Protein AF-A0A7H1N0Y0-F1 (afdb_monomer)

Radius of gyration: 27.7 Å; Cα contacts (8 Å, |Δi|>4): 112; chains: 1; bounding box: 63×70×101 Å

Nearest PDB structures (foldseek):
  3zjc-assembly1_A  TM=3.363E-01  e=8.573E-01  Homo sapiens
  4ih8-assembly1_A  TM=3.208E-01  e=8.762E+00  Toxoplasma gondii

Secondary structure (DSSP, 8-state):
---------------------------TTSPP-HHHHHHHHHHHHHHHHHHHHHHHHHHHHHTTSPPPPTT----TT---HHHHTSTTHHHHHHHHHHTT-SSHHHHHHHHHHHHHHHHHHHHHHHHHHHHHHHHHHHHHHHH-SSS-HHHHHHHHHHHH--HHHHHHTTS-HHHHHHHHTTHHHHHHHHSPPTTPPPPPPPP--

Solvent-accessible surface area (backbone atoms only — not comparable to full-atom values): 12830 Å² total; per-residue (Å²): 134,84,90,86,91,85,83,91,84,81,89,82,80,88,81,77,82,74,84,70,79,78,81,69,81,82,64,100,76,70,78,80,46,74,65,57,52,52,33,49,56,49,33,57,60,69,44,46,66,52,48,70,73,28,43,70,58,37,58,59,50,54,75,73,52,78,76,75,60,91,91,58,85,71,67,88,45,63,81,43,75,70,56,64,69,37,66,59,36,70,59,51,38,50,49,33,38,75,49,71,34,93,35,55,44,59,46,40,53,54,48,52,54,49,52,52,20,48,49,24,48,54,51,60,71,47,40,68,64,49,51,51,53,50,51,54,52,49,52,52,58,70,68,45,85,83,61,54,69,71,60,48,52,55,52,57,56,56,72,72,66,51,68,69,60,61,52,30,72,72,48,58,67,68,41,30,61,54,44,60,78,45,41,73,66,47,46,72,72,74,46,71,61,94,93,53,76,77,77,75,76,77,82,87,127

Organism: NCBI:txid111831

pLDDT: mean 81.48, std 20.32, range [28.39, 98.25]

Mean predicted aligned error: 11.98 Å

Foldseek 3Di:
DDDDDDDDDDDDDDPPPPPDPPPPPDDPPDFQDLLLVVLLLQLLVVCVVVCVVQVVVQVVLVVVDDDDDPPDDDDPLDCDPSNCPGPCLVVSQVSSVVSPHPGSSRSVVSVVLLVLLLLLLVCVVCVVVLVVVLVVVLVVLVPDPPDDPVRSVVVNVVSPDDVSNVSSVPRDPSSNVSSVVCNVSVCVSPPDPPPDDPDDPDPDD

Sequence (205 aa):
MRLKSIGLGLLLMVLVVLAVPALAASSSTDALTAKEVSAALATTKDLRPLHEKFGPQLAEYAKTVKPPEPGVQRDPCEITPEVQNAPGFNEMEQVVKKNGFKNGEVYCRVMERIIRAYTAVQVEEHMPELQQKLQEARAQIEADTTMPADQKEQLLARLTEHPAIAAARKVPDSDKKLVAQFRTEMDQLFLPPPGQAPAAPPPQQ

Structure (mmCIF, N/CA/C/O backbone):
data_AF-A0A7H1N0Y0-F1
#
_entry.id   AF-A0A7H1N0Y0-F1
#
loop_
_atom_site.group_PDB
_atom_site.id
_atom_site.type_symbol
_atom_site.label_atom_id
_atom_site.label_alt_id
_atom_site.label_comp_id
_atom_site.label_asym_id
_atom_site.label_entity_id
_atom_site.label_seq_id
_atom_site.pdbx_PDB_ins_code
_atom_site.Cartn_x
_atom_site.Cartn_y
_atom_site.Cartn_z
_atom_site.occupancy
_atom_site.B_iso_or_equiv
_atom_site.auth_seq_id
_atom_site.auth_comp_id
_atom_site.auth_asym_id
_atom_site.auth_atom_id
_atom_site.pdbx_PDB_model_num
ATOM 1 N N . MET A 1 1 ? -36.116 -47.194 63.171 1.00 37.72 1 MET A N 1
ATOM 2 C CA . MET A 1 1 ? -35.044 -48.190 63.385 1.00 37.72 1 MET A CA 1
ATOM 3 C C . MET A 1 1 ? -34.356 -48.438 62.042 1.00 37.72 1 MET A C 1
ATOM 5 O O . MET A 1 1 ? -35.034 -48.874 61.130 1.00 37.72 1 MET A O 1
ATOM 9 N N . ARG A 1 2 ? -33.074 -48.039 61.946 1.00 39.31 2 ARG A N 1
ATOM 10 C CA . ARG A 1 2 ? -31.945 -48.499 61.089 1.00 39.31 2 ARG A CA 1
ATOM 11 C C . ARG A 1 2 ? -32.216 -48.899 59.619 1.00 39.31 2 ARG A C 1
ATOM 13 O O . ARG A 1 2 ? -32.909 -49.867 59.365 1.00 39.31 2 ARG A O 1
ATOM 20 N N . LEU A 1 3 ? -31.725 -48.128 58.639 1.00 44.53 3 LEU A N 1
ATOM 21 C CA . LEU A 1 3 ? -30.372 -48.140 58.016 1.00 44.53 3 LEU A CA 1
ATOM 22 C C . LEU A 1 3 ? -30.037 -49.398 57.190 1.00 44.53 3 LEU A C 1
ATOM 24 O O . LEU A 1 3 ? -29.845 -50.464 57.772 1.00 44.53 3 LEU A O 1
ATOM 28 N N . LYS A 1 4 ? -29.733 -49.201 55.894 1.00 44.78 4 LYS A N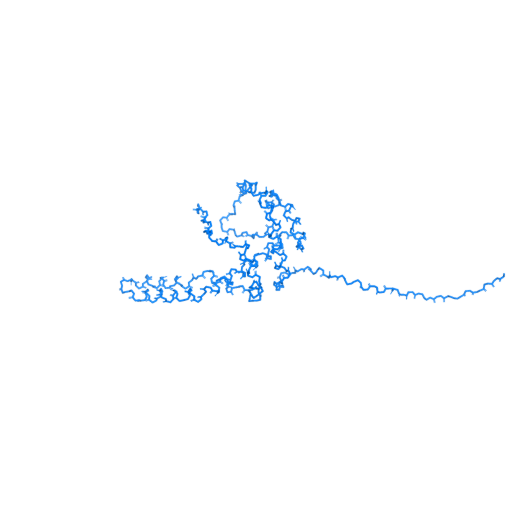 1
ATOM 29 C CA . LYS A 1 4 ? -28.386 -49.460 55.341 1.00 44.78 4 LYS A CA 1
ATOM 30 C C . LYS A 1 4 ? -28.178 -48.859 53.942 1.00 44.78 4 LYS A C 1
ATOM 32 O O . LYS A 1 4 ? -28.939 -49.111 53.017 1.00 44.78 4 LYS A O 1
ATOM 37 N N . SER A 1 5 ? -27.101 -48.087 53.850 1.00 47.84 5 SER A N 1
ATOM 38 C CA . SER A 1 5 ? -26.475 -47.506 52.665 1.00 47.84 5 SER A CA 1
ATOM 39 C C . SER A 1 5 ? -25.576 -48.512 51.942 1.00 47.84 5 SER A C 1
ATOM 41 O O . SER A 1 5 ? -24.887 -49.272 52.618 1.00 47.84 5 SER A O 1
ATOM 43 N N . ILE A 1 6 ? -25.495 -48.412 50.611 1.00 52.34 6 ILE A N 1
ATOM 44 C CA . ILE A 1 6 ? -24.338 -48.696 49.731 1.00 52.34 6 ILE A CA 1
ATOM 45 C C . ILE A 1 6 ? -24.586 -47.782 48.506 1.00 52.34 6 ILE A C 1
ATOM 47 O O . ILE A 1 6 ? -25.698 -47.783 48.001 1.00 52.34 6 ILE A O 1
ATOM 51 N N . GLY A 1 7 ? -23.727 -46.903 47.993 1.00 38.09 7 GLY A N 1
ATOM 52 C CA . GLY A 1 7 ? -22.289 -46.734 48.120 1.00 38.09 7 GLY A CA 1
ATOM 53 C C . GLY A 1 7 ? -21.662 -46.724 46.717 1.00 38.09 7 GLY A C 1
ATOM 54 O O . GLY A 1 7 ? -21.594 -47.776 46.100 1.00 38.09 7 GLY A O 1
ATOM 55 N N . LEU A 1 8 ? -21.135 -45.558 46.309 1.00 40.94 8 LEU A N 1
ATOM 56 C CA . LEU A 1 8 ? -19.971 -45.370 45.416 1.00 40.94 8 LEU A CA 1
ATOM 57 C C . LEU A 1 8 ? -20.141 -45.403 43.872 1.00 40.94 8 LEU A C 1
ATOM 59 O O . LEU A 1 8 ? -20.641 -46.365 43.306 1.00 40.94 8 LEU A O 1
ATOM 63 N N . GLY A 1 9 ? -19.581 -44.377 43.205 1.00 38.28 9 GLY A N 1
ATOM 64 C CA . GLY A 1 9 ? -19.238 -44.359 41.767 1.00 38.28 9 GLY A CA 1
ATOM 65 C C . GLY A 1 9 ? -19.775 -43.131 41.013 1.00 38.28 9 GLY A C 1
ATOM 66 O O . GLY A 1 9 ? -20.791 -43.228 40.345 1.00 38.28 9 GLY A O 1
ATOM 67 N N . LEU A 1 10 ? -19.315 -41.907 41.289 1.00 41.97 10 LEU A N 1
ATOM 68 C CA . LEU A 1 10 ? -18.158 -41.247 40.656 1.00 41.97 10 LEU A CA 1
ATOM 69 C C . LEU A 1 10 ? -18.344 -40.918 39.150 1.00 41.97 10 LEU A C 1
ATOM 71 O O . LEU A 1 10 ? -18.386 -41.821 38.330 1.00 41.97 10 LEU A O 1
ATOM 75 N N . LEU A 1 11 ? -18.358 -39.607 38.851 1.00 37.66 11 LEU A N 1
ATOM 76 C CA . LEU A 1 11 ? -17.893 -38.917 37.629 1.00 37.66 11 LEU A CA 1
ATOM 77 C C . LEU A 1 11 ? -18.307 -39.463 36.239 1.00 37.66 11 LEU A C 1
ATOM 79 O O . LEU A 1 11 ? -17.843 -40.514 35.828 1.00 37.66 11 LEU A O 1
ATOM 83 N N . LEU A 1 12 ? -18.950 -38.631 35.408 1.00 43.19 12 LEU A N 1
ATOM 84 C CA . LEU A 1 12 ? -18.254 -37.903 34.327 1.00 43.19 12 LEU A CA 1
ATOM 85 C C . LEU A 1 12 ? -19.234 -37.024 33.526 1.00 43.19 12 LEU A C 1
ATOM 87 O O . LEU A 1 12 ? -20.049 -37.490 32.743 1.00 43.19 12 LEU A O 1
ATOM 91 N N . MET A 1 13 ? -19.102 -35.722 33.771 1.00 45.31 13 MET A N 1
ATOM 92 C CA . MET A 1 13 ? -18.961 -34.665 32.770 1.00 45.31 13 MET A CA 1
ATOM 93 C C . MET A 1 13 ? -19.811 -34.713 31.487 1.00 45.31 13 MET A C 1
ATOM 95 O O . MET A 1 13 ? -19.504 -35.373 30.499 1.00 45.31 13 MET A O 1
ATOM 99 N N . VAL A 1 14 ? -20.803 -33.824 31.498 1.00 46.94 14 VAL A N 1
ATOM 100 C CA . VAL A 1 14 ? -21.421 -33.154 30.352 1.00 46.94 14 VAL A CA 1
ATOM 101 C C . VAL A 1 14 ? -20.344 -32.623 29.394 1.00 46.94 14 VAL A C 1
ATOM 103 O O . VAL A 1 14 ? -19.630 -31.674 29.712 1.00 46.94 14 VAL A O 1
ATOM 106 N N . LEU A 1 15 ? -20.244 -33.226 28.210 1.00 39.53 15 LEU A N 1
ATOM 107 C CA . LEU A 1 15 ? -19.391 -32.775 27.111 1.00 39.53 15 LEU A CA 1
ATOM 108 C C . LEU A 1 15 ? -20.219 -31.850 26.204 1.00 39.53 15 LEU A C 1
ATOM 110 O O . LEU A 1 15 ? -20.727 -32.252 25.161 1.00 39.53 15 LEU A O 1
ATOM 114 N N . VAL A 1 16 ? -20.408 -30.600 26.636 1.00 47.28 16 VAL A N 1
ATOM 115 C CA . VAL A 1 16 ? -20.861 -29.522 25.744 1.00 47.28 16 VAL A CA 1
ATOM 116 C C . VAL A 1 16 ? -19.643 -29.098 24.929 1.00 47.28 16 VAL A C 1
ATOM 118 O O . VAL A 1 16 ? -18.765 -28.392 25.420 1.00 47.28 16 VAL A O 1
ATOM 121 N N . VAL A 1 17 ? -19.572 -29.573 23.685 1.00 46.75 17 VAL A N 1
ATOM 122 C CA . VAL A 1 17 ? -18.612 -29.095 22.684 1.00 46.75 17 VAL A CA 1
ATOM 123 C C . VAL A 1 17 ? -19.012 -27.668 22.310 1.00 46.75 17 VAL A C 1
ATOM 125 O O . VAL A 1 17 ? -19.782 -27.434 21.381 1.00 46.75 17 VAL A O 1
ATOM 128 N N . LEU A 1 18 ? -18.511 -26.696 23.069 1.00 44.91 18 LEU A N 1
ATOM 129 C CA . LEU A 1 18 ? -18.406 -25.318 22.609 1.00 44.91 18 LEU A CA 1
ATOM 130 C C . LEU A 1 18 ? -17.371 -25.308 21.484 1.00 44.91 18 LEU A C 1
ATOM 132 O O . LEU A 1 18 ? -16.170 -25.413 21.729 1.00 44.91 18 LEU A O 1
ATOM 136 N N . ALA A 1 19 ? -17.848 -25.199 20.245 1.00 44.59 19 ALA A N 1
ATOM 137 C CA . ALA A 1 19 ? -17.027 -24.825 19.106 1.00 44.59 19 ALA A CA 1
ATOM 138 C C . ALA A 1 19 ? -16.532 -23.387 19.325 1.00 44.59 19 ALA A C 1
ATOM 140 O O . ALA A 1 19 ? -17.150 -22.419 18.891 1.00 44.59 19 ALA A O 1
ATOM 141 N N . VAL A 1 20 ? -15.434 -23.250 20.065 1.00 46.62 20 VAL A N 1
ATOM 142 C CA . VAL A 1 20 ? -14.649 -22.020 20.113 1.00 46.62 20 VAL A CA 1
ATOM 143 C C . VAL A 1 20 ? -13.972 -21.908 18.747 1.00 46.62 20 VAL A C 1
ATOM 145 O O . VAL A 1 20 ? -13.161 -22.779 18.421 1.00 46.62 20 VAL A O 1
ATOM 148 N N . PRO A 1 21 ? -14.268 -20.895 17.913 1.00 52.41 21 PRO A N 1
ATOM 149 C CA . PRO A 1 21 ? -13.424 -20.642 16.763 1.00 52.41 21 PRO A CA 1
ATOM 150 C C . PRO A 1 21 ? -12.071 -20.219 17.327 1.00 52.41 21 PRO A C 1
ATOM 152 O O . PRO A 1 21 ? -11.955 -19.181 17.979 1.00 52.41 21 PRO A O 1
ATOM 155 N N . ALA A 1 22 ? -11.062 -21.065 17.136 1.00 46.47 22 ALA A N 1
ATOM 156 C CA . ALA A 1 22 ? -9.689 -20.725 17.444 1.00 46.47 22 ALA A CA 1
ATOM 157 C C . ALA A 1 22 ? -9.350 -19.442 16.677 1.00 46.47 22 ALA A C 1
ATOM 159 O O . ALA A 1 22 ? -9.216 -19.444 15.453 1.00 46.47 22 ALA A O 1
ATOM 160 N N . LEU A 1 23 ? -9.248 -18.330 17.402 1.00 48.72 23 LEU A N 1
ATOM 161 C CA . LEU A 1 23 ? -8.542 -17.146 16.942 1.00 48.72 23 LEU A CA 1
ATOM 162 C C . LEU A 1 23 ? -7.068 -17.543 16.886 1.00 48.72 23 LEU A C 1
ATOM 164 O O . LEU A 1 23 ? -6.319 -17.361 17.844 1.00 48.72 23 LEU A O 1
ATOM 168 N N . ALA A 1 24 ? -6.693 -18.195 15.786 1.00 43.66 24 ALA A N 1
ATOM 169 C CA . ALA A 1 24 ? -5.312 -18.471 15.462 1.00 43.66 24 ALA A CA 1
ATOM 170 C C . ALA A 1 24 ? -4.573 -17.131 15.427 1.00 43.66 24 ALA A C 1
ATOM 172 O O . ALA A 1 24 ? -4.956 -16.203 14.715 1.00 43.66 24 ALA A O 1
ATOM 173 N N . ALA A 1 25 ? -3.536 -17.023 16.249 1.00 45.25 25 ALA A N 1
ATOM 174 C CA . ALA A 1 25 ? -2.549 -15.976 16.110 1.00 45.25 25 ALA A CA 1
ATOM 175 C C . ALA A 1 25 ? -1.812 -16.232 14.789 1.00 45.25 25 ALA A C 1
ATOM 177 O O . ALA A 1 25 ? -0.987 -17.139 14.717 1.00 45.25 25 ALA A O 1
ATOM 178 N N . SER A 1 26 ? -2.157 -15.482 13.742 1.00 41.75 26 SER A N 1
ATOM 179 C CA . SER A 1 26 ? -1.517 -15.591 12.433 1.00 41.75 26 SER A CA 1
ATOM 180 C C . SER A 1 26 ? -0.048 -15.189 12.544 1.00 41.75 26 SER A C 1
ATOM 182 O O . SER A 1 26 ? 0.281 -14.014 12.716 1.00 41.75 26 SER A O 1
ATOM 184 N N . SER A 1 27 ? 0.842 -16.174 12.476 1.00 40.84 27 SER A N 1
ATOM 185 C CA . SER A 1 27 ? 2.252 -15.966 12.170 1.00 40.84 27 SER A CA 1
ATOM 186 C C . SER A 1 27 ? 2.403 -15.677 10.676 1.00 40.84 27 SER A C 1
ATOM 188 O O . SER A 1 27 ? 1.761 -16.308 9.841 1.00 40.84 27 SER A O 1
ATOM 190 N N . SER A 1 28 ? 3.259 -14.714 10.349 1.00 48.50 28 SER A N 1
ATOM 191 C CA . SER A 1 28 ? 3.539 -14.158 9.022 1.00 48.50 28 SER A CA 1
ATOM 192 C C . SER A 1 28 ? 4.125 -15.183 8.035 1.00 48.50 28 SER A C 1
ATOM 194 O O . SER A 1 28 ? 5.309 -15.151 7.703 1.00 48.50 28 SER A O 1
ATOM 196 N N . THR A 1 29 ? 3.311 -16.134 7.583 1.00 52.81 29 THR A N 1
ATOM 197 C CA . THR A 1 29 ? 3.628 -17.089 6.501 1.00 52.81 29 THR A CA 1
ATOM 198 C C . THR A 1 29 ? 2.374 -17.594 5.781 1.00 52.81 29 THR A C 1
ATOM 200 O O . THR A 1 29 ? 2.478 -18.160 4.696 1.00 52.81 29 THR A O 1
ATOM 203 N N . ASP A 1 30 ? 1.186 -17.350 6.336 1.00 69.25 30 ASP A N 1
ATOM 204 C CA . ASP A 1 30 ? -0.067 -17.763 5.717 1.00 69.25 30 ASP A CA 1
ATOM 205 C C . ASP A 1 30 ? -0.406 -16.906 4.486 1.00 69.25 30 ASP A C 1
ATOM 207 O O . ASP A 1 30 ? -0.105 -15.708 4.409 1.00 69.25 30 ASP A O 1
ATOM 211 N N . ALA A 1 31 ? -0.998 -17.543 3.473 1.00 82.06 31 ALA A N 1
ATOM 212 C CA . ALA A 1 31 ? -1.502 -16.860 2.286 1.00 82.06 31 ALA A CA 1
ATOM 213 C C . ALA A 1 31 ? -2.551 -15.809 2.681 1.00 82.06 31 ALA A C 1
ATOM 215 O O . ALA A 1 31 ? -3.316 -16.027 3.618 1.00 82.06 31 ALA A O 1
ATOM 216 N N . LEU A 1 32 ? -2.601 -14.688 1.953 1.00 92.19 32 LEU A N 1
ATOM 217 C CA . LEU A 1 32 ? -3.648 -13.689 2.152 1.00 92.19 32 LEU A CA 1
ATOM 218 C C . LEU A 1 32 ? -5.016 -14.357 1.961 1.00 92.19 32 LEU A C 1
ATOM 220 O O . LEU A 1 32 ? -5.213 -15.117 1.011 1.00 92.19 32 LEU A O 1
ATOM 224 N N . THR A 1 33 ? -5.962 -14.079 2.852 1.00 94.94 33 THR A N 1
ATOM 225 C CA . THR A 1 33 ? -7.302 -14.675 2.814 1.00 94.94 33 THR A CA 1
ATOM 226 C C . THR A 1 33 ? -8.365 -13.669 2.378 1.00 94.94 33 THR A C 1
ATOM 228 O O . THR A 1 33 ? -8.253 -12.466 2.612 1.00 94.94 33 THR A O 1
ATOM 231 N N . ALA A 1 34 ? -9.464 -14.155 1.790 1.00 96.12 34 ALA A N 1
ATOM 232 C CA . ALA A 1 34 ? -10.595 -13.304 1.400 1.00 96.12 34 ALA A CA 1
ATOM 233 C C . ALA A 1 34 ? -11.193 -12.530 2.590 1.00 96.12 34 ALA A C 1
ATOM 235 O O . ALA A 1 34 ? -11.646 -11.394 2.436 1.00 96.12 34 ALA A O 1
ATOM 236 N N . LYS A 1 35 ? -11.168 -13.135 3.787 1.00 95.50 35 LYS A N 1
ATOM 237 C CA . LYS A 1 35 ? -11.628 -12.505 5.028 1.00 95.50 35 LYS A CA 1
ATOM 238 C C . LYS A 1 35 ? -10.745 -11.319 5.408 1.00 95.50 35 LYS A C 1
ATOM 240 O O . LYS A 1 35 ? -11.282 -10.272 5.751 1.00 95.50 35 LYS A O 1
ATOM 245 N N . GLU A 1 36 ? -9.424 -11.471 5.334 1.00 96.00 36 GLU A N 1
ATOM 246 C CA . GLU A 1 36 ? -8.484 -10.380 5.617 1.00 96.00 36 GLU A CA 1
ATOM 247 C C . GLU A 1 36 ? -8.644 -9.236 4.622 1.00 96.00 36 GLU A C 1
ATOM 249 O O . GLU A 1 36 ? -8.718 -8.090 5.050 1.00 96.00 36 GLU A O 1
ATOM 254 N N . VAL A 1 37 ? -8.780 -9.534 3.324 1.00 96.62 37 VAL A N 1
ATOM 255 C CA . VAL A 1 37 ? -9.029 -8.503 2.304 1.00 96.62 37 VAL A CA 1
ATOM 256 C C . VAL A 1 37 ? -10.321 -7.751 2.603 1.00 96.62 37 VAL A C 1
ATOM 258 O O . VAL A 1 37 ? -10.303 -6.530 2.727 1.00 96.62 37 VAL A O 1
ATOM 261 N N . SER A 1 38 ? -11.424 -8.471 2.810 1.00 96.69 38 SER A N 1
ATOM 262 C CA . SER A 1 38 ? -12.728 -7.858 3.098 1.00 96.69 38 SER A CA 1
ATOM 263 C C . SER A 1 38 ? -12.688 -6.994 4.362 1.00 96.69 38 SER A C 1
ATOM 265 O O . SER A 1 38 ? -13.173 -5.864 4.359 1.00 96.69 38 SER A O 1
ATOM 267 N N . ALA A 1 39 ? -12.075 -7.502 5.437 1.00 97.31 39 ALA A N 1
ATOM 268 C CA . ALA A 1 39 ? -11.921 -6.762 6.683 1.00 97.31 39 ALA A CA 1
ATOM 269 C C . ALA A 1 39 ? -11.063 -5.507 6.487 1.00 97.31 39 ALA A C 1
ATOM 271 O O . ALA A 1 39 ? -11.396 -4.451 7.012 1.00 97.31 39 ALA A O 1
ATOM 272 N N . ALA A 1 40 ? -9.984 -5.587 5.708 1.00 97.19 40 ALA A N 1
ATOM 273 C CA . ALA A 1 40 ? -9.086 -4.460 5.501 1.00 97.19 40 ALA A CA 1
ATOM 274 C C . ALA A 1 40 ? -9.731 -3.344 4.657 1.00 97.19 40 ALA A C 1
ATOM 276 O O . ALA A 1 40 ? -9.593 -2.161 4.984 1.00 97.19 40 ALA A O 1
ATOM 277 N N . LEU A 1 41 ? -10.507 -3.701 3.625 1.00 96.19 41 LEU A N 1
ATOM 278 C CA . LEU A 1 41 ? -11.280 -2.735 2.834 1.00 96.19 41 LEU A CA 1
ATOM 279 C C . LEU A 1 41 ? -12.394 -2.081 3.669 1.00 96.19 41 LEU A C 1
ATOM 281 O O . LEU A 1 41 ? -12.596 -0.868 3.580 1.00 96.19 41 LEU A O 1
ATOM 285 N N . ALA A 1 42 ? -13.069 -2.849 4.532 1.00 96.69 42 ALA A N 1
ATOM 286 C CA . ALA A 1 42 ? -14.046 -2.314 5.481 1.00 96.69 42 ALA A CA 1
ATOM 287 C C . ALA A 1 42 ? -13.400 -1.348 6.489 1.00 96.69 42 ALA A C 1
ATOM 289 O O . ALA A 1 42 ? -13.879 -0.226 6.645 1.00 96.69 42 ALA A O 1
ATOM 290 N N . THR A 1 43 ? -12.264 -1.721 7.089 1.00 97.81 43 THR A N 1
ATOM 291 C CA . THR A 1 43 ? -11.480 -0.829 7.958 1.00 97.81 43 THR A CA 1
ATOM 292 C C . THR A 1 43 ? -11.101 0.456 7.230 1.00 97.81 43 THR A C 1
ATOM 294 O O . THR A 1 43 ? -11.288 1.539 7.774 1.00 97.81 43 THR A O 1
ATOM 297 N N . THR A 1 44 ? -10.626 0.369 5.983 1.00 95.56 44 THR A N 1
ATOM 298 C CA . THR A 1 44 ? -10.256 1.548 5.181 1.00 95.56 44 THR A CA 1
ATOM 299 C C . THR A 1 44 ? -11.439 2.509 5.012 1.00 95.56 44 THR A C 1
ATOM 301 O O . THR A 1 44 ? -11.276 3.724 5.128 1.00 95.56 44 THR A O 1
ATOM 304 N N . LYS A 1 45 ? -12.648 1.980 4.783 1.00 95.12 45 LYS A N 1
ATOM 305 C CA . LYS A 1 45 ? -13.882 2.779 4.704 1.00 95.12 45 LYS A CA 1
ATOM 306 C C . LYS A 1 45 ? -14.228 3.420 6.050 1.00 95.12 45 LYS A C 1
ATOM 308 O O . LYS A 1 45 ? -14.491 4.621 6.092 1.00 95.12 45 LYS A O 1
ATOM 313 N N . ASP A 1 46 ? -14.168 2.650 7.135 1.00 96.38 46 ASP A N 1
ATOM 314 C CA . ASP A 1 46 ? -14.478 3.109 8.496 1.00 96.38 46 ASP A CA 1
ATOM 315 C C . ASP A 1 46 ? -13.459 4.132 9.038 1.00 96.38 46 ASP A C 1
ATOM 317 O O . ASP A 1 46 ? -13.793 4.925 9.917 1.00 96.38 46 ASP A O 1
ATOM 321 N N . LEU A 1 47 ? -12.226 4.151 8.518 1.00 95.38 47 LEU A N 1
ATOM 322 C CA . LEU A 1 47 ? -11.197 5.131 8.883 1.00 95.38 47 LEU A CA 1
ATOM 323 C C . LEU A 1 47 ? -11.391 6.500 8.209 1.00 95.38 47 LEU A C 1
ATOM 325 O O . LEU A 1 47 ? -10.816 7.487 8.667 1.00 95.38 47 LEU A O 1
ATOM 329 N N . ARG A 1 48 ? -12.204 6.607 7.150 1.00 93.38 48 ARG A N 1
ATOM 330 C CA . ARG A 1 48 ? -12.386 7.866 6.402 1.00 93.38 48 ARG A CA 1
ATOM 331 C C . ARG A 1 48 ? -12.890 9.034 7.265 1.00 93.38 48 ARG A C 1
ATOM 333 O O . ARG A 1 48 ? -12.274 10.096 7.201 1.00 93.38 48 ARG A O 1
ATOM 340 N N . PRO A 1 49 ? -13.905 8.870 8.138 1.00 95.69 49 PRO A N 1
ATOM 341 C CA . PRO A 1 49 ? -14.340 9.954 9.019 1.00 95.69 49 PRO A CA 1
ATOM 342 C C . PRO A 1 49 ? -13.251 10.398 10.003 1.00 95.69 49 PRO A C 1
ATOM 344 O O . PRO A 1 49 ? -13.194 11.564 10.385 1.00 95.69 49 PRO A O 1
ATOM 347 N N . LEU A 1 50 ? -12.365 9.482 10.418 1.00 94.38 50 LEU A N 1
ATOM 348 C CA . LEU A 1 50 ? -11.224 9.827 11.267 1.00 94.38 50 LEU A CA 1
ATOM 349 C C . LEU A 1 50 ? -10.186 10.637 10.496 1.00 94.38 50 LEU A C 1
ATOM 351 O O . LEU A 1 50 ? -9.670 11.605 11.045 1.00 94.38 50 LEU A O 1
ATOM 355 N N . HIS A 1 51 ? -9.926 10.295 9.232 1.00 90.88 51 HIS A N 1
ATOM 356 C CA . HIS A 1 51 ? -9.068 11.099 8.363 1.00 90.88 51 HIS A CA 1
ATOM 357 C C . HIS A 1 51 ? -9.619 12.523 8.221 1.00 90.88 51 HIS A C 1
ATOM 359 O O . HIS A 1 51 ? -8.880 13.484 8.394 1.00 90.88 51 HIS A O 1
ATOM 365 N N . GLU A 1 52 ? -10.917 12.681 7.965 1.00 93.94 52 GLU A N 1
ATOM 366 C CA . GLU A 1 52 ? -11.550 14.003 7.855 1.00 93.94 52 GLU A CA 1
ATOM 367 C C . GLU A 1 52 ? -11.479 14.788 9.174 1.00 93.94 52 GLU A C 1
ATOM 369 O O . GLU A 1 52 ? -11.172 15.979 9.181 1.00 93.94 52 GLU A O 1
ATOM 374 N N . LYS A 1 53 ? -11.711 14.111 10.306 1.00 96.00 53 LYS A N 1
ATOM 375 C CA . LYS A 1 53 ? -11.696 14.716 11.645 1.00 96.00 53 LYS A CA 1
ATOM 376 C C . LYS A 1 53 ? -10.297 15.134 12.106 1.00 96.00 53 LYS A C 1
ATOM 378 O O . LYS A 1 53 ? -10.172 16.174 12.752 1.00 96.00 53 LYS A O 1
ATOM 383 N N . PHE A 1 54 ? -9.291 14.296 11.851 1.00 95.94 54 PHE A N 1
ATOM 384 C CA . PHE A 1 54 ? -7.937 14.437 12.397 1.00 95.94 54 PHE A CA 1
ATOM 385 C C . PHE A 1 54 ? -6.890 14.889 11.375 1.00 95.94 54 PHE A C 1
ATOM 387 O O . PHE A 1 54 ? -5.773 15.220 11.764 1.00 95.94 54 PHE A O 1
ATOM 394 N N . GLY A 1 55 ? -7.224 14.926 10.084 1.00 93.00 55 GLY A N 1
ATOM 395 C CA . GLY A 1 55 ? -6.311 15.277 8.994 1.00 93.00 55 GLY A CA 1
ATOM 396 C C . GLY A 1 55 ? -5.582 16.608 9.201 1.00 93.00 55 GLY A C 1
ATOM 397 O O . GLY A 1 55 ? -4.354 16.623 9.116 1.00 93.00 55 GLY A O 1
ATOM 398 N N . PRO A 1 56 ? -6.275 17.713 9.547 1.00 94.81 56 PRO A N 1
ATOM 3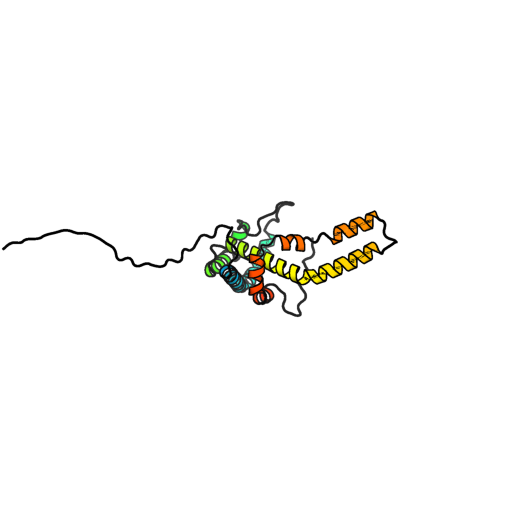99 C CA . PRO A 1 56 ? -5.612 18.985 9.832 1.00 94.81 56 PRO A CA 1
ATOM 400 C C . PRO A 1 56 ? -4.631 18.906 11.012 1.00 94.81 56 PRO A C 1
ATOM 402 O O . PRO A 1 56 ? -3.518 19.420 10.926 1.00 94.81 56 PRO A O 1
ATOM 405 N N . GLN A 1 57 ? -5.003 18.231 12.104 1.00 95.94 57 GLN A N 1
ATOM 406 C CA . GLN A 1 57 ? -4.132 18.080 13.274 1.00 95.94 57 GLN A CA 1
ATOM 407 C C . GLN A 1 57 ? -2.940 17.167 12.972 1.00 95.94 57 GLN A C 1
ATOM 409 O O . GLN A 1 57 ? -1.835 17.444 13.429 1.00 95.94 57 GLN A O 1
ATOM 414 N N . LEU A 1 58 ? -3.144 16.105 12.191 1.00 92.50 58 LEU A N 1
ATOM 415 C CA . LEU A 1 58 ? -2.080 15.218 11.722 1.00 92.50 58 LEU A CA 1
ATOM 416 C C . LEU A 1 58 ? -1.094 15.961 10.816 1.00 92.50 58 LEU A C 1
ATOM 418 O O . LEU A 1 58 ? 0.111 15.771 10.962 1.00 92.50 58 LEU A O 1
ATOM 422 N N . ALA A 1 59 ? -1.577 16.842 9.935 1.00 92.81 59 ALA A N 1
ATOM 423 C CA . ALA A 1 59 ? -0.725 17.659 9.074 1.00 92.81 59 ALA A CA 1
ATOM 424 C C . ALA A 1 59 ? 0.153 18.633 9.878 1.00 92.81 59 ALA A C 1
ATOM 426 O O . ALA A 1 59 ? 1.331 18.794 9.563 1.00 92.81 59 ALA A O 1
ATOM 427 N N . GLU A 1 60 ? -0.381 19.252 10.935 1.00 95.12 60 GLU A N 1
ATOM 428 C CA . GLU A 1 60 ? 0.425 20.078 11.843 1.00 95.12 60 GLU A CA 1
ATOM 429 C C . GLU A 1 60 ? 1.384 19.235 12.693 1.00 95.12 60 GLU A C 1
ATOM 431 O O . GLU A 1 60 ? 2.556 19.585 12.830 1.00 95.12 60 GLU A O 1
ATOM 436 N N . TYR A 1 61 ? 0.927 18.092 13.210 1.00 92.81 61 TYR A N 1
ATOM 437 C CA . TYR A 1 61 ? 1.757 17.176 13.991 1.00 92.81 61 TYR A CA 1
ATOM 438 C C . TYR A 1 61 ? 2.954 16.657 13.185 1.00 92.81 61 TYR A C 1
ATOM 440 O O . TYR A 1 61 ? 4.077 16.651 13.688 1.00 92.81 61 TYR A O 1
ATOM 448 N N . ALA A 1 62 ? 2.752 16.300 11.915 1.00 90.75 62 ALA A N 1
ATOM 449 C CA . ALA A 1 62 ? 3.803 15.797 11.033 1.00 90.75 62 ALA A CA 1
ATOM 450 C C . ALA A 1 62 ? 4.977 16.778 10.870 1.00 90.75 62 ALA A C 1
ATOM 452 O O . ALA A 1 62 ? 6.116 16.341 10.740 1.00 90.75 62 ALA A O 1
ATOM 453 N N . LYS A 1 63 ? 4.737 18.094 10.963 1.00 93.00 63 LYS A N 1
ATOM 454 C CA . LYS A 1 63 ? 5.800 19.119 10.921 1.00 93.00 63 LYS A CA 1
ATOM 455 C C . LYS A 1 63 ? 6.714 19.083 12.150 1.00 93.00 63 LYS A C 1
ATOM 457 O O . LYS A 1 63 ? 7.809 19.635 12.114 1.00 93.00 63 LYS A O 1
ATOM 462 N N . THR A 1 64 ? 6.260 18.468 13.241 1.00 91.88 64 THR A N 1
ATOM 463 C CA . THR A 1 64 ? 7.021 18.325 14.493 1.00 91.88 64 THR A CA 1
ATOM 464 C C . THR A 1 64 ? 7.847 17.039 14.540 1.00 91.88 64 THR A C 1
ATOM 466 O O . THR A 1 64 ? 8.778 16.931 15.339 1.00 91.88 64 THR A O 1
ATOM 469 N N . VAL A 1 65 ? 7.535 16.072 13.672 1.00 89.31 65 VAL A N 1
ATOM 470 C CA . VAL A 1 65 ? 8.215 14.778 13.603 1.00 89.31 65 VAL A CA 1
ATOM 471 C C . VAL A 1 65 ? 9.476 14.911 12.756 1.00 89.31 65 VAL A C 1
ATOM 473 O O . VAL A 1 65 ? 9.448 15.418 11.635 1.00 89.31 65 VAL A O 1
ATOM 476 N N . LYS A 1 66 ? 10.608 14.434 13.283 1.00 86.69 66 LYS A N 1
ATOM 477 C CA . LYS A 1 66 ? 11.868 14.448 12.535 1.00 86.69 66 LYS A CA 1
ATOM 478 C C . LYS A 1 66 ? 11.823 13.427 11.393 1.00 86.69 66 LYS A C 1
ATOM 480 O O . LYS A 1 66 ? 11.475 12.263 11.636 1.00 86.69 66 LYS A O 1
ATOM 485 N N . PRO A 1 67 ? 12.238 13.813 10.174 1.00 82.62 67 PRO A N 1
ATOM 486 C CA . PRO A 1 67 ? 12.368 12.855 9.089 1.00 82.62 67 PRO A CA 1
ATOM 487 C C . PRO A 1 67 ? 13.397 11.768 9.452 1.00 82.62 67 PRO A C 1
ATOM 489 O O . PRO A 1 67 ? 14.259 11.985 10.312 1.00 82.62 67 PRO A O 1
ATOM 492 N N . PRO A 1 68 ? 13.302 10.575 8.841 1.00 80.88 68 PRO A N 1
ATOM 493 C CA . PRO A 1 68 ? 14.343 9.564 8.961 1.00 80.88 68 PRO A CA 1
ATOM 494 C C . PRO A 1 68 ? 15.693 10.101 8.489 1.00 80.88 68 PRO A C 1
ATOM 496 O O . PRO A 1 68 ? 15.764 10.927 7.579 1.00 80.88 68 PRO A O 1
ATOM 499 N N . GLU A 1 69 ? 16.764 9.628 9.125 1.00 84.81 69 GLU A N 1
ATOM 500 C CA . GLU A 1 69 ? 18.116 9.949 8.678 1.00 84.81 69 GLU A CA 1
ATOM 501 C C . GLU A 1 69 ? 18.346 9.412 7.256 1.00 84.81 69 GLU A C 1
ATOM 503 O O . GLU A 1 69 ? 17.796 8.362 6.894 1.00 84.81 69 GLU A O 1
ATOM 508 N N . PRO A 1 70 ? 19.162 10.097 6.435 1.00 87.69 70 PRO A N 1
ATOM 509 C CA . PRO A 1 70 ? 19.484 9.625 5.096 1.00 87.69 70 PRO A CA 1
ATOM 510 C C . PRO A 1 70 ? 20.015 8.186 5.116 1.00 87.69 70 PRO A C 1
ATOM 512 O O . PRO A 1 70 ? 20.944 7.862 5.851 1.00 87.69 70 PRO A O 1
ATOM 515 N N . GLY A 1 71 ? 19.424 7.318 4.295 1.00 85.56 71 GLY A N 1
ATOM 516 C CA . GLY A 1 71 ? 19.814 5.908 4.196 1.00 85.56 71 GLY A CA 1
ATOM 517 C C . GLY A 1 71 ? 19.177 4.977 5.234 1.00 85.56 71 GLY A C 1
ATOM 518 O O . GLY A 1 71 ? 19.342 3.764 5.119 1.00 85.56 71 GLY A O 1
ATOM 519 N N . VAL A 1 72 ? 18.403 5.493 6.194 1.00 82.44 72 VAL A N 1
ATOM 520 C CA . VAL A 1 72 ? 17.658 4.660 7.148 1.00 82.44 72 VAL A CA 1
ATOM 521 C C . VAL A 1 72 ? 16.290 4.307 6.569 1.00 82.44 72 VAL A C 1
ATOM 523 O O . VAL A 1 72 ? 15.387 5.142 6.507 1.00 82.44 72 VAL A O 1
ATOM 526 N N . GLN A 1 73 ? 16.116 3.046 6.167 1.00 80.94 73 GLN A N 1
ATOM 527 C CA . GLN A 1 73 ? 14.789 2.505 5.876 1.00 80.94 73 GLN A CA 1
ATOM 528 C C . GLN A 1 73 ? 14.078 2.209 7.192 1.00 80.94 73 GLN A C 1
ATOM 530 O O . GLN A 1 73 ? 14.485 1.320 7.938 1.00 80.94 73 GLN A O 1
ATOM 535 N N . ARG A 1 74 ? 13.017 2.969 7.468 1.00 84.06 74 ARG A N 1
ATOM 536 C CA . ARG A 1 74 ? 12.082 2.641 8.539 1.00 84.06 74 ARG A CA 1
ATOM 537 C C . ARG A 1 74 ? 11.007 1.725 8.007 1.00 84.06 74 ARG A C 1
ATOM 539 O O . ARG A 1 74 ? 10.555 1.854 6.870 1.00 84.06 74 ARG A O 1
ATOM 546 N N . ASP A 1 75 ? 10.604 0.822 8.872 1.00 88.62 75 ASP A N 1
ATOM 547 C CA . ASP A 1 75 ? 9.446 0.000 8.653 1.00 88.62 75 ASP A CA 1
ATOM 548 C C . ASP A 1 75 ? 8.173 0.872 8.688 1.00 88.62 75 ASP A C 1
ATOM 550 O O . ASP A 1 75 ? 7.871 1.471 9.719 1.00 88.62 75 ASP A O 1
ATOM 554 N N . PRO A 1 76 ? 7.413 0.972 7.586 1.00 86.44 76 PRO A N 1
ATOM 555 C CA . PRO A 1 76 ? 6.253 1.860 7.504 1.00 86.44 76 PRO A CA 1
ATOM 556 C C . PRO A 1 76 ? 5.068 1.424 8.378 1.00 86.44 76 PRO A C 1
ATOM 558 O O . PRO A 1 76 ? 4.162 2.226 8.594 1.00 86.44 76 PRO A O 1
ATOM 561 N N . CYS A 1 77 ? 5.049 0.179 8.868 1.00 93.06 77 CYS A N 1
ATOM 562 C CA . CYS A 1 77 ? 3.990 -0.309 9.755 1.00 93.06 77 CYS A CA 1
ATOM 563 C C . CYS A 1 77 ? 4.376 -0.293 11.233 1.00 93.06 77 CYS A C 1
ATOM 565 O O . CYS A 1 77 ? 3.525 -0.583 12.075 1.00 93.06 77 CYS A O 1
ATOM 567 N N . GLU A 1 78 ? 5.630 0.027 11.552 1.00 92.81 78 GLU A N 1
ATOM 568 C CA . GLU A 1 78 ? 6.093 0.109 12.929 1.00 92.81 78 GLU A CA 1
ATOM 569 C C . GLU A 1 78 ? 5.370 1.242 13.668 1.00 92.81 78 GLU A C 1
ATOM 571 O O . GLU A 1 78 ? 5.348 2.397 13.237 1.00 92.81 78 GLU A O 1
ATOM 576 N N . ILE A 1 79 ? 4.783 0.912 14.819 1.00 92.50 79 ILE A N 1
ATOM 577 C CA . ILE A 1 79 ? 4.137 1.895 15.688 1.00 92.50 79 ILE A CA 1
ATOM 578 C C . ILE A 1 79 ? 5.200 2.502 16.615 1.00 92.50 79 ILE A C 1
ATOM 580 O O . ILE A 1 79 ? 5.432 2.021 17.727 1.00 92.50 79 ILE A O 1
ATOM 584 N N . THR A 1 80 ? 5.843 3.577 16.157 1.00 92.88 80 THR A N 1
ATOM 585 C CA . THR A 1 80 ? 6.818 4.338 16.955 1.00 92.88 80 THR A CA 1
ATOM 586 C C . THR A 1 80 ? 6.130 5.206 18.021 1.00 92.88 80 THR A C 1
ATOM 588 O O . THR A 1 80 ? 4.922 5.451 17.933 1.00 92.88 80 THR A O 1
ATOM 591 N N . PRO A 1 81 ? 6.860 5.736 19.022 1.00 93.56 81 PRO A N 1
ATOM 592 C CA . PRO A 1 81 ? 6.293 6.691 19.975 1.00 93.56 81 PRO A CA 1
ATOM 593 C C . PRO A 1 81 ? 5.665 7.921 19.305 1.00 93.56 81 PRO A C 1
ATOM 595 O O . PRO A 1 81 ? 4.654 8.430 19.779 1.00 93.56 81 PRO A O 1
ATOM 598 N N . GLU A 1 82 ? 6.219 8.399 18.191 1.00 92.50 82 GLU A N 1
ATOM 599 C CA . GLU A 1 82 ? 5.631 9.490 17.409 1.00 92.50 82 GLU A CA 1
ATOM 600 C C . GLU A 1 82 ? 4.277 9.080 16.813 1.00 92.50 82 GLU A C 1
ATOM 602 O O . GLU A 1 82 ? 3.306 9.825 16.905 1.00 92.50 82 GLU A O 1
ATOM 607 N N . VAL A 1 83 ? 4.170 7.862 16.273 1.00 92.50 83 VAL A N 1
ATOM 608 C CA . VAL A 1 83 ? 2.894 7.333 15.765 1.00 92.50 83 VAL A CA 1
ATOM 609 C C . VAL A 1 83 ? 1.866 7.192 16.893 1.00 92.50 83 VAL A C 1
ATOM 611 O O . VAL A 1 83 ? 0.714 7.577 16.715 1.00 92.50 83 VAL A O 1
ATOM 614 N N . GLN A 1 84 ? 2.272 6.704 18.070 1.00 95.50 84 GLN A N 1
ATOM 615 C CA . GLN A 1 84 ? 1.375 6.546 19.228 1.00 95.50 84 GLN A CA 1
ATOM 616 C C . GLN A 1 84 ? 0.842 7.879 19.760 1.00 95.50 84 GLN A C 1
ATOM 618 O O . GLN A 1 84 ? -0.286 7.949 20.244 1.00 95.50 84 GLN A O 1
ATOM 623 N N . ASN A 1 85 ? 1.655 8.933 19.678 1.00 96.00 85 ASN A N 1
ATOM 624 C CA . ASN A 1 85 ? 1.298 10.272 20.141 1.00 96.00 85 ASN A CA 1
ATOM 625 C C . ASN A 1 85 ? 0.551 11.098 19.081 1.00 96.00 85 ASN A C 1
ATOM 627 O O . ASN A 1 85 ? 0.151 12.231 19.362 1.00 96.00 85 ASN A O 1
ATOM 631 N N . ALA A 1 86 ? 0.359 10.560 17.875 1.00 95.62 86 ALA A N 1
ATOM 632 C CA . ALA A 1 86 ? -0.323 11.261 16.802 1.00 95.62 86 ALA A CA 1
ATOM 633 C C . ALA A 1 86 ? -1.818 11.490 17.129 1.00 95.62 86 ALA A C 1
ATOM 635 O O . ALA A 1 86 ? -2.483 10.612 17.697 1.00 95.62 86 ALA A O 1
ATOM 636 N N . PRO A 1 87 ? -2.396 12.643 16.739 1.00 97.06 87 PRO A N 1
ATOM 637 C CA . PRO A 1 87 ? -3.826 12.897 16.883 1.00 97.06 87 PRO A CA 1
ATOM 638 C C . PRO A 1 87 ? -4.687 11.794 16.251 1.00 97.06 87 PRO A C 1
ATOM 640 O O . PRO A 1 87 ? -4.511 11.447 15.086 1.00 97.06 87 PRO A O 1
ATOM 643 N N . GLY A 1 88 ? -5.641 11.258 17.014 1.00 96.06 88 GLY A N 1
ATOM 644 C CA . GLY A 1 88 ? -6.562 10.221 16.539 1.00 96.06 88 GLY A CA 1
ATOM 645 C C . GLY A 1 88 ? -6.004 8.793 16.539 1.00 96.06 88 GLY A C 1
ATOM 646 O O . GLY A 1 88 ? -6.703 7.888 16.080 1.00 96.06 88 GLY A O 1
ATOM 647 N N . PHE A 1 89 ? -4.787 8.557 17.055 1.00 97.06 89 PHE A N 1
ATOM 648 C CA . PHE A 1 89 ? -4.191 7.214 17.124 1.00 97.06 89 PHE A CA 1
ATOM 649 C C . PHE A 1 89 ? -5.089 6.210 17.867 1.00 97.06 89 PHE A C 1
ATOM 651 O O . PHE A 1 89 ? -5.348 5.115 17.368 1.00 97.06 8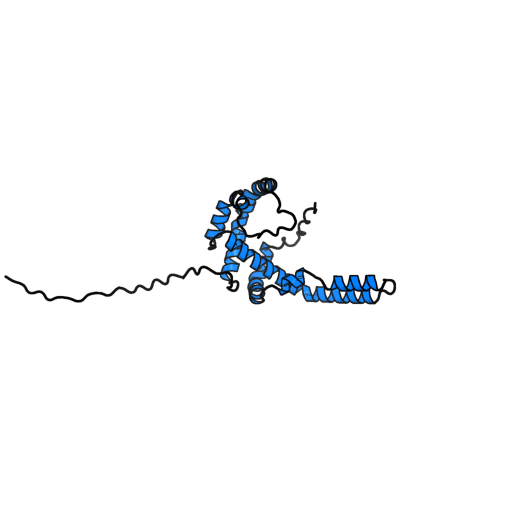9 PHE A O 1
ATOM 658 N N . ASN A 1 90 ? -5.626 6.591 19.030 1.00 97.94 90 ASN A N 1
ATOM 659 C CA . ASN A 1 90 ? -6.479 5.710 19.832 1.00 97.94 90 ASN A CA 1
ATOM 660 C C . ASN A 1 90 ? -7.798 5.368 19.125 1.00 97.94 90 ASN A C 1
ATOM 662 O O . ASN A 1 90 ? -8.259 4.230 19.186 1.00 97.94 90 ASN A O 1
ATOM 666 N N . GLU A 1 91 ? -8.412 6.332 18.444 1.00 98.19 91 GLU A N 1
ATOM 667 C CA . GLU A 1 91 ? -9.629 6.111 17.668 1.00 98.19 91 GLU A CA 1
ATOM 668 C C . GLU A 1 91 ? -9.372 5.238 16.436 1.00 98.19 91 GLU A C 1
ATOM 670 O O . GLU A 1 91 ? -10.181 4.361 16.125 1.00 98.19 91 GLU A O 1
ATOM 675 N N . MET A 1 92 ? -8.231 5.422 15.769 1.00 97.69 92 MET A N 1
ATOM 676 C CA . MET A 1 92 ? -7.788 4.546 14.685 1.00 97.69 92 MET A CA 1
ATOM 677 C C . MET A 1 92 ? -7.612 3.106 15.187 1.00 97.69 92 MET A C 1
ATOM 679 O O . MET A 1 92 ? -8.194 2.185 14.613 1.00 97.69 92 MET A O 1
ATOM 683 N N . GLU A 1 93 ? -6.929 2.911 16.320 1.00 98.19 93 GLU A N 1
ATOM 684 C CA . GLU A 1 93 ? -6.774 1.603 16.971 1.00 98.19 93 GLU A CA 1
ATOM 685 C C . GLU A 1 93 ? -8.121 0.943 17.304 1.00 98.19 93 GLU A C 1
ATOM 687 O O . GLU A 1 93 ? -8.285 -0.268 17.136 1.00 98.19 93 GLU A O 1
ATOM 692 N N . GLN A 1 94 ? -9.106 1.723 17.758 1.00 98.25 94 GLN A N 1
ATOM 693 C CA . GLN A 1 94 ? -10.454 1.221 18.031 1.00 98.25 94 GLN A CA 1
ATOM 694 C C . GLN A 1 94 ? -11.163 0.756 16.756 1.00 98.25 94 GLN A C 1
ATOM 696 O O . GLN A 1 94 ? -11.762 -0.321 16.757 1.00 98.25 94 GLN A O 1
ATOM 701 N N . VAL A 1 95 ? -11.080 1.522 15.664 1.00 98.19 95 VAL A N 1
ATOM 702 C CA . VAL A 1 95 ? -11.673 1.141 14.370 1.00 98.19 95 VAL A CA 1
ATOM 703 C C . VAL A 1 95 ? -11.022 -0.122 13.815 1.00 98.19 95 VAL A C 1
ATOM 705 O O . VAL A 1 95 ? -11.720 -1.033 13.363 1.00 98.19 95 VAL A O 1
ATOM 708 N N . VAL A 1 96 ? -9.696 -0.211 13.895 1.00 97.62 96 VAL A N 1
ATOM 709 C CA . VAL A 1 96 ? -8.939 -1.386 13.457 1.00 97.62 96 VAL A CA 1
ATOM 710 C C . VAL A 1 96 ? -9.365 -2.630 14.248 1.00 97.62 96 VAL A C 1
ATOM 712 O O . VAL A 1 96 ? -9.704 -3.658 13.657 1.00 97.62 96 VAL A O 1
ATOM 715 N N . LYS A 1 97 ? -9.458 -2.526 15.580 1.00 97.88 97 LYS A N 1
ATOM 716 C CA . LYS A 1 97 ? -9.913 -3.625 16.450 1.00 97.88 97 LYS A CA 1
ATOM 717 C C . LYS A 1 97 ? -11.368 -4.017 16.213 1.00 97.88 97 LYS A C 1
ATOM 719 O O . LYS A 1 97 ? -11.679 -5.207 16.178 1.00 97.88 97 LYS A O 1
ATOM 724 N N . LYS A 1 98 ? -12.258 -3.044 15.993 1.00 98.00 98 LYS A N 1
ATOM 725 C CA . LYS A 1 98 ? -13.673 -3.278 15.647 1.00 98.00 98 LYS A CA 1
ATOM 726 C C . LYS A 1 98 ? -13.817 -4.142 14.389 1.00 98.00 98 LYS A C 1
ATOM 728 O O . LYS A 1 98 ? -14.731 -4.958 14.319 1.00 98.00 98 LYS A O 1
ATOM 733 N N . ASN A 1 99 ? -12.905 -3.996 13.431 1.00 97.12 99 ASN A N 1
ATOM 734 C CA . ASN A 1 99 ? -12.885 -4.775 12.191 1.00 97.12 99 ASN A CA 1
ATOM 735 C C . ASN A 1 99 ? -12.131 -6.117 12.312 1.00 97.12 99 ASN A C 1
ATOM 737 O O . ASN A 1 99 ? -11.930 -6.813 11.319 1.00 97.12 99 ASN A O 1
ATOM 741 N N . GLY A 1 100 ? -11.750 -6.521 13.528 1.00 95.94 100 GLY A N 1
ATOM 742 C CA . GLY A 1 100 ? -11.200 -7.848 13.812 1.00 95.94 100 GLY A CA 1
ATOM 743 C C . GLY A 1 100 ? -9.681 -7.963 13.694 1.00 95.94 100 GLY A C 1
ATOM 744 O O . GLY A 1 100 ? -9.152 -9.068 13.808 1.00 95.94 100 GLY A O 1
ATOM 745 N N . PHE A 1 101 ? -8.968 -6.852 13.503 1.00 97.06 101 PHE A N 1
ATOM 746 C CA . PHE A 1 101 ? -7.509 -6.832 13.561 1.00 97.06 101 PHE A CA 1
ATOM 747 C C . PHE A 1 101 ? -7.022 -6.724 15.008 1.00 97.06 101 PHE A C 1
ATOM 749 O O . PHE A 1 101 ? -7.662 -6.116 15.863 1.00 97.06 101 PHE A O 1
ATOM 756 N N . LYS A 1 102 ? -5.844 -7.286 15.294 1.00 96.06 102 LYS A N 1
ATOM 757 C CA . LYS A 1 102 ? -5.244 -7.222 16.635 1.00 96.06 102 LYS A CA 1
ATOM 758 C C . LYS A 1 102 ? -4.843 -5.792 17.023 1.00 96.06 102 LYS A C 1
ATOM 760 O O . LYS A 1 102 ? -5.016 -5.395 18.175 1.00 96.06 102 LYS A O 1
ATOM 765 N N . ASN A 1 103 ? -4.275 -5.056 16.071 1.00 95.44 103 ASN A N 1
ATOM 766 C CA . ASN A 1 103 ? -3.779 -3.686 16.204 1.00 95.44 103 ASN A CA 1
ATOM 767 C C . ASN A 1 103 ? -3.521 -3.078 14.809 1.00 95.44 103 ASN A C 1
ATOM 769 O O . ASN A 1 103 ? -3.620 -3.772 13.789 1.00 95.44 103 ASN A O 1
ATOM 773 N N . GLY A 1 104 ? -3.181 -1.791 14.783 1.00 94.88 104 GLY A N 1
ATOM 774 C CA . GLY A 1 104 ? -2.860 -1.009 13.591 1.00 94.88 104 GLY A CA 1
ATOM 775 C C . GLY A 1 104 ? -1.680 -1.556 12.797 1.00 94.88 104 GLY A C 1
ATOM 776 O O . GLY A 1 104 ? -1.722 -1.533 11.572 1.00 94.88 104 GLY A O 1
ATOM 777 N N . GLU A 1 105 ? -0.676 -2.130 13.461 1.00 96.12 105 GLU A N 1
ATOM 778 C CA . GLU A 1 105 ? 0.487 -2.732 12.798 1.00 96.12 105 GLU A CA 1
ATOM 779 C C . GLU A 1 105 ? 0.074 -3.935 11.937 1.00 96.12 105 GLU A C 1
ATOM 781 O O . GLU A 1 105 ? 0.404 -3.999 10.753 1.00 96.12 105 GLU A O 1
ATOM 786 N N . VAL A 1 106 ? -0.722 -4.860 12.488 1.00 95.94 106 VAL A N 1
ATOM 787 C CA . VAL A 1 106 ? -1.230 -6.024 11.741 1.00 95.94 106 VAL A CA 1
ATOM 788 C C . VAL A 1 106 ? -2.115 -5.577 10.576 1.00 95.94 106 VAL A C 1
ATOM 790 O O . VAL A 1 106 ? -1.983 -6.100 9.470 1.00 95.94 106 VAL A O 1
ATOM 793 N N . TYR A 1 107 ? -2.984 -4.587 10.794 1.00 97.00 107 TYR A N 1
ATOM 794 C CA . TYR A 1 107 ? -3.789 -4.004 9.719 1.00 97.00 107 TYR A CA 1
ATOM 795 C C . TYR A 1 107 ? -2.918 -3.389 8.614 1.00 97.00 107 TYR A C 1
ATOM 797 O O . TYR A 1 107 ? -3.135 -3.680 7.437 1.00 97.00 107 TYR A O 1
ATOM 805 N N . CYS A 1 108 ? -1.899 -2.610 8.981 1.00 96.38 108 CYS A N 1
ATOM 806 C CA . CYS A 1 108 ? -0.964 -2.008 8.037 1.00 96.38 108 CYS A CA 1
ATOM 807 C C . CYS A 1 108 ? -0.270 -3.074 7.185 1.00 96.38 108 CYS A C 1
ATOM 809 O O . CYS A 1 108 ? -0.260 -2.969 5.962 1.00 96.38 108 CYS A O 1
ATOM 811 N N . ARG A 1 109 ? 0.219 -4.161 7.794 1.00 95.31 109 ARG A N 1
ATOM 812 C CA . ARG A 1 109 ? 0.863 -5.269 7.069 1.00 95.31 109 ARG A CA 1
ATOM 813 C C . ARG A 1 109 ? -0.040 -5.935 6.047 1.00 95.31 109 ARG A C 1
ATOM 815 O O . ARG A 1 109 ? 0.400 -6.229 4.931 1.00 95.31 109 ARG A O 1
ATOM 822 N N . VAL A 1 110 ? -1.291 -6.178 6.426 1.00 96.25 110 VAL A N 1
ATOM 823 C CA . VAL A 1 110 ? -2.294 -6.739 5.518 1.00 96.25 110 VAL A CA 1
ATOM 824 C C . VAL A 1 110 ? -2.561 -5.762 4.373 1.00 96.25 110 VAL A C 1
ATOM 826 O O . VAL A 1 110 ? -2.523 -6.168 3.211 1.00 96.25 110 VAL A O 1
ATOM 829 N N . MET A 1 111 ? -2.734 -4.472 4.671 1.00 95.12 111 MET A N 1
ATOM 830 C CA . MET A 1 111 ? -2.954 -3.448 3.649 1.00 95.12 111 MET A CA 1
ATOM 831 C C . MET A 1 111 ? -1.774 -3.274 2.699 1.00 95.12 111 MET A C 1
ATOM 833 O O . MET A 1 111 ? -1.987 -3.194 1.493 1.00 95.12 111 MET A O 1
ATOM 837 N N . GLU A 1 112 ? -0.535 -3.282 3.183 1.00 94.19 112 GLU A N 1
ATOM 838 C CA . GLU A 1 112 ? 0.638 -3.235 2.310 1.00 94.19 112 GLU A CA 1
ATOM 839 C C . GLU A 1 112 ? 0.671 -4.408 1.332 1.00 94.19 112 GLU A C 1
ATOM 841 O O . GLU A 1 112 ? 0.967 -4.240 0.148 1.00 94.19 112 GLU A O 1
ATOM 846 N N . ARG A 1 113 ? 0.380 -5.617 1.823 1.00 94.88 113 ARG A N 1
ATOM 847 C CA . ARG A 1 113 ? 0.343 -6.823 0.994 1.00 94.88 113 ARG A CA 1
ATOM 848 C C . ARG A 1 113 ? -0.745 -6.718 -0.073 1.00 94.88 113 ARG A C 1
ATOM 850 O O . ARG A 1 113 ? -0.472 -7.022 -1.233 1.00 94.88 113 ARG A O 1
ATOM 857 N N . ILE A 1 114 ? -1.925 -6.223 0.304 1.00 95.69 114 ILE A N 1
ATOM 858 C CA . ILE A 1 114 ? -3.034 -5.943 -0.613 1.00 95.69 114 ILE A CA 1
ATOM 859 C C . ILE A 1 114 ? -2.620 -4.919 -1.673 1.00 95.69 114 ILE A C 1
ATOM 861 O O . ILE A 1 114 ? -2.781 -5.189 -2.858 1.00 95.69 114 ILE A O 1
ATOM 865 N N . ILE A 1 115 ? -2.042 -3.781 -1.278 1.00 93.25 115 ILE A N 1
ATOM 866 C CA . ILE A 1 115 ? -1.644 -2.704 -2.197 1.00 93.25 115 ILE A CA 1
ATOM 867 C C . ILE A 1 115 ? -0.560 -3.182 -3.167 1.00 93.25 115 ILE A C 1
ATOM 869 O O . ILE A 1 115 ? -0.646 -2.908 -4.366 1.00 93.25 115 ILE A O 1
ATOM 873 N N . ARG A 1 116 ? 0.439 -3.936 -2.687 1.00 93.12 116 ARG A N 1
ATOM 874 C CA . ARG A 1 116 ? 1.471 -4.532 -3.551 1.00 93.12 116 ARG A CA 1
ATOM 875 C C . ARG A 1 116 ? 0.855 -5.479 -4.577 1.00 93.12 116 ARG A C 1
ATOM 877 O O . ARG A 1 116 ? 1.190 -5.383 -5.754 1.00 93.12 116 ARG A O 1
ATOM 884 N N . ALA A 1 117 ? -0.066 -6.347 -4.159 1.00 95.31 117 ALA A N 1
ATOM 885 C CA . ALA A 1 117 ? -0.743 -7.267 -5.068 1.00 95.31 117 ALA A CA 1
ATOM 886 C C . ALA A 1 117 ?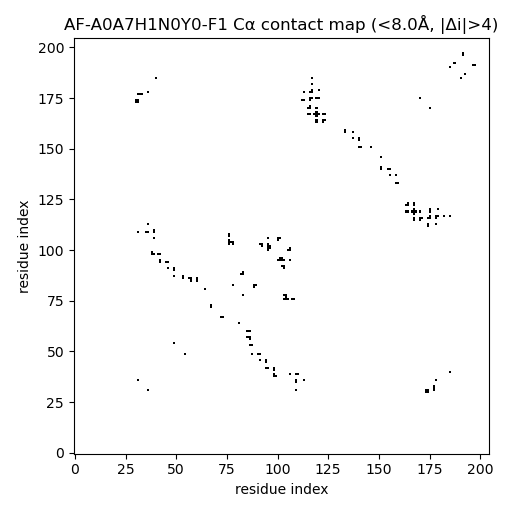 -1.670 -6.561 -6.060 1.00 95.31 117 ALA A C 1
ATOM 888 O O . ALA A 1 117 ? -1.626 -6.862 -7.249 1.00 95.31 117 ALA A O 1
ATOM 889 N N . TYR A 1 118 ? -2.432 -5.570 -5.608 1.00 94.62 118 TYR A N 1
ATOM 890 C CA . TYR A 1 118 ? -3.289 -4.747 -6.457 1.00 94.62 118 TYR A CA 1
ATOM 891 C C . TYR A 1 118 ? -2.481 -3.983 -7.515 1.00 94.62 118 TYR A C 1
ATOM 893 O O . TYR A 1 118 ? -2.836 -3.967 -8.692 1.00 94.62 118 TYR A O 1
ATOM 901 N N . THR A 1 119 ? -1.347 -3.404 -7.116 1.00 90.94 119 THR A N 1
ATOM 902 C C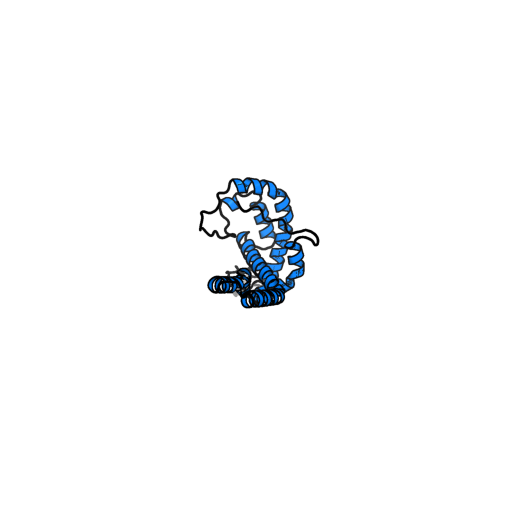A . THR A 1 119 ? -0.433 -2.715 -8.036 1.00 90.94 119 THR A CA 1
ATOM 903 C C . THR A 1 119 ? 0.210 -3.696 -9.015 1.00 90.94 119 THR A C 1
ATOM 905 O O . THR A 1 119 ? 0.331 -3.385 -10.194 1.00 90.94 119 THR A O 1
ATOM 908 N N . ALA A 1 120 ? 0.592 -4.896 -8.566 1.00 92.62 120 ALA A N 1
ATOM 909 C CA . ALA A 1 120 ? 1.149 -5.922 -9.444 1.00 92.62 120 ALA A CA 1
ATOM 910 C C . ALA A 1 120 ? 0.145 -6.374 -10.513 1.00 92.62 120 ALA A C 1
ATOM 912 O O . ALA A 1 120 ? 0.520 -6.474 -11.677 1.00 92.62 120 ALA A O 1
ATOM 913 N N . VAL A 1 121 ? -1.126 -6.565 -10.139 1.00 92.38 121 VAL A N 1
ATOM 914 C CA . VAL A 1 121 ? -2.214 -6.862 -11.087 1.00 92.38 121 VAL A CA 1
ATOM 915 C C . VAL A 1 121 ? -2.349 -5.740 -12.119 1.00 92.38 121 VAL A C 1
ATOM 917 O O . VAL A 1 121 ? -2.351 -6.019 -13.312 1.00 92.38 121 VAL A O 1
ATOM 920 N N . GLN A 1 122 ? -2.364 -4.475 -11.684 1.00 88.81 122 GLN A N 1
ATOM 921 C CA . GLN A 1 122 ? -2.404 -3.333 -12.605 1.00 88.81 122 GLN A CA 1
ATOM 922 C C . GLN A 1 122 ? -1.205 -3.296 -13.553 1.00 88.81 122 GLN A C 1
ATOM 924 O O . GLN A 1 122 ? -1.371 -3.045 -14.742 1.00 88.81 122 GLN A O 1
ATOM 929 N N . VAL A 1 123 ? 0.008 -3.543 -13.053 1.00 88.00 123 VAL A N 1
ATOM 930 C CA . VAL A 1 123 ? 1.201 -3.600 -13.905 1.00 88.00 123 VAL A CA 1
ATOM 931 C C . VAL A 1 123 ? 1.038 -4.703 -14.949 1.00 88.00 123 VAL A C 1
ATOM 933 O O . VAL A 1 123 ? 1.225 -4.430 -16.129 1.00 88.00 123 VAL A O 1
ATOM 936 N N . GLU A 1 124 ? 0.649 -5.912 -14.534 1.00 88.00 124 GLU A N 1
ATOM 937 C CA . GLU A 1 124 ? 0.467 -7.076 -15.411 1.00 88.00 124 GLU A CA 1
ATOM 938 C C . GLU A 1 124 ? -0.610 -6.862 -16.483 1.00 88.00 124 GLU A C 1
ATOM 940 O O . GLU A 1 124 ? -0.406 -7.271 -17.624 1.00 88.00 124 GLU A O 1
ATOM 945 N N . GLU A 1 125 ? -1.697 -6.157 -16.169 1.00 87.62 125 GLU A N 1
ATOM 946 C CA . GLU A 1 125 ? -2.739 -5.784 -17.138 1.00 87.62 125 GLU A CA 1
ATOM 947 C C . GLU A 1 125 ? -2.198 -4.889 -18.265 1.00 87.62 125 GLU A C 1
ATOM 949 O O . GLU A 1 125 ? -2.537 -5.090 -19.429 1.00 87.62 125 GLU A O 1
ATOM 954 N N . HIS A 1 126 ? -1.312 -3.943 -17.942 1.00 84.19 126 HIS A N 1
ATOM 955 C CA . HIS A 1 126 ? -0.724 -3.016 -18.918 1.00 84.19 126 HIS A CA 1
ATOM 956 C C . HIS A 1 126 ? 0.574 -3.548 -19.549 1.00 84.19 126 HIS A C 1
ATOM 958 O O . HIS A 1 126 ? 1.140 -2.912 -20.443 1.00 84.19 126 HIS A O 1
ATOM 964 N N . MET A 1 127 ? 1.067 -4.715 -19.114 1.00 83.75 127 MET A N 1
ATOM 965 C CA . MET A 1 127 ? 2.309 -5.300 -19.629 1.00 83.75 127 MET A CA 1
ATOM 966 C C . MET A 1 127 ? 2.301 -5.525 -21.145 1.00 83.75 127 MET A C 1
ATOM 968 O O . MET A 1 127 ? 3.333 -5.237 -21.746 1.00 83.75 127 MET A O 1
ATOM 972 N N . PRO A 1 128 ? 1.225 -6.014 -21.794 1.00 84.88 128 PRO A N 1
ATOM 973 C CA . PRO A 1 128 ? 1.228 -6.207 -23.245 1.00 84.88 128 PRO A CA 1
ATOM 974 C C . PRO A 1 128 ? 1.461 -4.900 -24.016 1.00 84.88 128 PRO A C 1
ATOM 976 O O . PRO A 1 128 ? 2.313 -4.843 -24.902 1.00 84.88 128 PRO A O 1
ATOM 979 N N . GLU A 1 129 ? 0.772 -3.826 -23.629 1.00 87.38 129 GLU A N 1
ATOM 980 C CA . GLU A 1 129 ? 0.925 -2.500 -24.241 1.00 87.38 129 GLU A CA 1
ATOM 981 C C . GLU A 1 129 ? 2.312 -1.914 -23.974 1.00 87.38 129 GLU A C 1
ATOM 983 O O . GLU A 1 129 ? 2.944 -1.340 -24.863 1.00 87.38 129 GLU A O 1
ATOM 988 N N . LEU A 1 130 ? 2.810 -2.076 -22.745 1.00 83.69 130 LEU A N 1
ATOM 989 C CA . LEU A 1 130 ? 4.153 -1.652 -22.379 1.00 83.69 130 LEU A CA 1
ATOM 990 C C . LEU A 1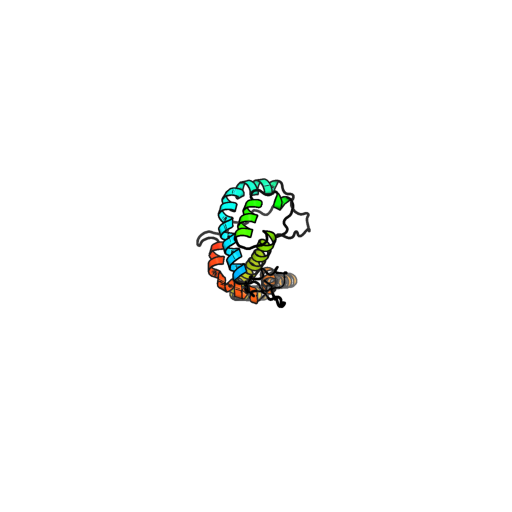 130 ? 5.205 -2.418 -23.187 1.00 83.69 130 LEU A C 1
ATOM 992 O O . LEU A 1 130 ? 6.110 -1.801 -23.733 1.00 83.69 130 LEU A O 1
ATOM 996 N N . GLN A 1 131 ? 5.076 -3.739 -23.324 1.00 85.56 131 GLN A N 1
ATOM 997 C CA . GLN A 1 131 ? 5.990 -4.559 -24.122 1.00 85.56 131 GLN A CA 1
ATOM 998 C C . GLN A 1 131 ? 6.024 -4.111 -25.57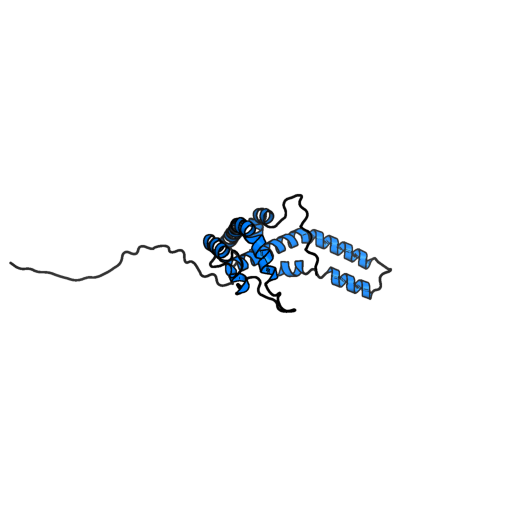9 1.00 85.56 131 GLN A C 1
ATOM 1000 O O . GLN A 1 131 ? 7.111 -3.991 -26.139 1.00 85.56 131 GLN A O 1
ATOM 1005 N N . GLN A 1 132 ? 4.867 -3.819 -26.172 1.00 89.44 132 GLN A N 1
ATOM 1006 C CA . GLN A 1 132 ? 4.808 -3.294 -27.530 1.00 89.44 132 GLN A CA 1
ATOM 1007 C C . GLN A 1 132 ? 5.556 -1.956 -27.641 1.00 89.44 132 GLN A C 1
ATOM 1009 O O . GLN A 1 132 ? 6.445 -1.820 -28.480 1.00 89.44 132 GLN A O 1
ATOM 1014 N N . LYS A 1 133 ? 5.281 -1.001 -26.743 1.00 87.25 133 LYS A N 1
ATOM 1015 C CA . LYS A 1 133 ? 5.968 0.305 -26.722 1.00 87.25 133 LYS A CA 1
ATOM 1016 C C . LYS A 1 133 ? 7.479 0.172 -26.530 1.00 87.25 133 LYS A C 1
ATOM 1018 O O . LYS A 1 133 ? 8.245 0.897 -27.157 1.00 87.25 133 LYS A O 1
ATOM 1023 N N . LEU A 1 134 ? 7.922 -0.758 -25.683 1.00 87.94 134 LEU A N 1
ATOM 1024 C CA . LEU A 1 134 ? 9.344 -1.030 -25.475 1.00 87.94 134 LEU A CA 1
ATOM 1025 C C . LEU A 1 134 ? 9.988 -1.639 -26.728 1.00 87.94 134 LEU A C 1
ATOM 1027 O O . LEU A 1 134 ? 11.108 -1.270 -27.067 1.00 87.94 134 LEU A O 1
ATOM 1031 N N . GLN A 1 135 ? 9.301 -2.532 -27.445 1.00 90.38 135 GLN A N 1
ATOM 1032 C CA . GLN A 1 135 ? 9.803 -3.071 -28.714 1.00 90.38 135 GLN A CA 1
ATOM 1033 C C . GLN A 1 135 ? 9.902 -1.990 -29.796 1.00 90.38 135 GLN A C 1
ATOM 1035 O O . GLN A 1 135 ? 10.912 -1.917 -30.494 1.00 90.38 135 GLN A O 1
ATOM 1040 N N . GLU A 1 136 ? 8.900 -1.120 -29.902 1.00 92.88 136 GLU A N 1
ATOM 1041 C CA . GLU A 1 136 ? 8.910 0.014 -30.831 1.00 92.88 136 GLU A CA 1
ATOM 1042 C C . GLU A 1 136 ? 10.055 0.986 -30.513 1.00 92.88 136 GLU A C 1
ATOM 1044 O O . GLU A 1 136 ? 10.831 1.339 -31.401 1.00 92.88 136 GLU A O 1
ATOM 1049 N N . ALA A 1 137 ? 10.221 1.360 -29.241 1.00 90.62 137 ALA A N 1
ATOM 1050 C CA . ALA A 1 137 ? 11.320 2.213 -28.796 1.00 90.62 137 ALA A CA 1
ATOM 1051 C C . ALA A 1 137 ? 12.691 1.569 -29.062 1.00 90.62 137 ALA A C 1
ATOM 1053 O O . ALA A 1 137 ? 13.613 2.241 -29.525 1.00 90.62 137 ALA A O 1
ATOM 1054 N N . ARG A 1 138 ? 12.821 0.255 -28.835 1.00 92.25 138 ARG A N 1
ATOM 1055 C CA . ARG A 1 138 ? 14.037 -0.509 -29.143 1.00 92.25 138 ARG A CA 1
ATOM 1056 C C . ARG A 1 138 ? 14.374 -0.437 -30.630 1.00 92.25 138 ARG A C 1
ATOM 1058 O O . ARG A 1 138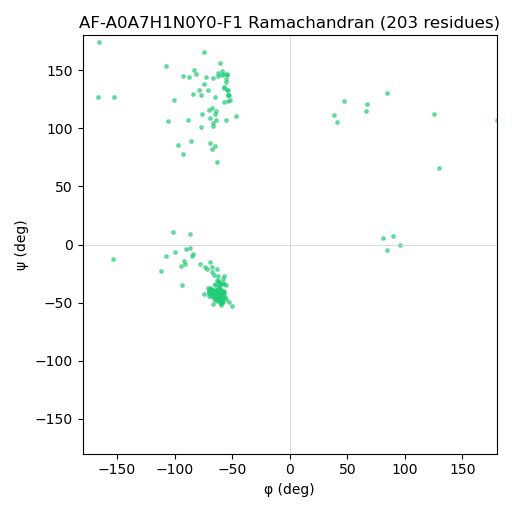 ? 15.507 -0.112 -30.968 1.00 92.25 138 ARG A O 1
ATOM 1065 N N . ALA A 1 139 ? 13.397 -0.682 -31.501 1.00 94.06 139 ALA A N 1
ATOM 1066 C CA . ALA A 1 139 ? 13.590 -0.632 -32.947 1.00 94.06 139 ALA A CA 1
ATOM 1067 C C . ALA A 1 139 ? 13.982 0.774 -33.433 1.00 94.06 139 ALA A C 1
ATOM 1069 O O . ALA A 1 139 ? 14.850 0.904 -34.293 1.00 94.06 139 ALA A O 1
ATOM 1070 N N . GLN A 1 140 ? 13.393 1.829 -32.858 1.00 93.12 140 GLN A N 1
ATOM 1071 C CA . GLN A 1 140 ? 13.748 3.218 -33.174 1.00 93.12 140 GLN A CA 1
ATOM 1072 C C . GLN A 1 140 ? 15.191 3.545 -32.774 1.00 93.12 140 GLN A C 1
ATOM 1074 O O . GLN A 1 140 ? 15.938 4.099 -33.578 1.00 93.12 140 GLN A O 1
ATOM 1079 N N . ILE A 1 141 ? 15.599 3.154 -31.563 1.00 92.56 141 ILE A N 1
ATOM 1080 C CA . ILE A 1 141 ? 16.977 3.321 -31.089 1.00 92.56 141 ILE A CA 1
ATOM 1081 C C . ILE A 1 141 ? 17.945 2.548 -31.997 1.00 92.56 141 ILE A C 1
ATOM 1083 O O . ILE A 1 141 ? 18.980 3.074 -32.397 1.00 92.56 141 ILE A O 1
ATOM 1087 N N . GLU A 1 142 ? 17.619 1.308 -32.367 1.00 91.44 142 GLU A N 1
ATOM 1088 C CA . GLU A 1 142 ? 18.462 0.495 -33.248 1.00 91.44 142 GLU A CA 1
ATOM 1089 C C . GLU A 1 142 ? 18.590 1.097 -34.654 1.00 91.44 142 GLU A C 1
ATOM 1091 O O . GLU A 1 142 ? 19.702 1.127 -35.185 1.00 91.44 142 GLU A O 1
ATOM 1096 N N . ALA A 1 143 ? 17.510 1.651 -35.208 1.00 94.56 143 ALA A N 1
ATOM 1097 C CA . ALA A 1 143 ? 17.485 2.259 -36.537 1.00 94.56 143 ALA A CA 1
ATOM 1098 C C . ALA A 1 143 ? 18.181 3.631 -36.629 1.00 94.56 143 ALA A C 1
ATOM 1100 O O . ALA A 1 143 ? 18.545 4.044 -37.730 1.00 94.56 143 ALA A O 1
ATOM 1101 N N . ASP A 1 144 ? 18.391 4.339 -35.514 1.00 92.62 144 ASP A N 1
ATOM 1102 C CA . ASP A 1 144 ? 19.062 5.644 -35.518 1.00 92.62 144 ASP A CA 1
ATOM 1103 C C . ASP A 1 144 ? 20.558 5.504 -35.856 1.00 92.62 144 ASP A C 1
ATOM 1105 O O . ASP A 1 144 ? 21.356 4.998 -35.063 1.00 92.62 144 ASP A O 1
ATOM 1109 N N . THR A 1 145 ? 20.950 5.955 -37.049 1.00 89.94 145 THR A N 1
ATOM 1110 C CA . THR A 1 145 ? 22.339 5.918 -37.536 1.00 89.94 145 THR A CA 1
ATOM 1111 C C . THR A 1 145 ? 23.189 7.095 -37.057 1.00 89.94 145 THR A C 1
ATOM 1113 O O . THR A 1 145 ? 24.387 7.123 -37.326 1.00 89.94 145 THR A O 1
ATOM 1116 N N . THR A 1 146 ? 22.586 8.091 -36.406 1.00 93.88 146 THR A N 1
ATOM 1117 C CA . THR A 1 146 ? 23.265 9.306 -35.925 1.00 93.88 146 THR A CA 1
ATOM 1118 C C . THR A 1 146 ? 23.716 9.193 -34.471 1.00 93.88 146 THR A C 1
ATOM 1120 O O . THR A 1 146 ? 24.601 9.932 -34.040 1.00 93.88 146 THR A O 1
ATOM 1123 N N . MET A 1 147 ? 23.147 8.242 -33.727 1.00 91.69 147 MET A N 1
ATOM 1124 C CA . MET A 1 147 ? 23.464 8.002 -32.326 1.00 91.69 147 MET A CA 1
ATOM 1125 C C . MET A 1 147 ? 24.797 7.244 -32.153 1.00 91.69 147 MET A C 1
ATOM 1127 O O . MET A 1 147 ? 24.968 6.172 -32.744 1.00 91.69 147 MET A O 1
ATOM 1131 N N . PRO A 1 148 ? 25.720 7.740 -31.306 1.00 93.69 148 PRO A N 1
ATOM 1132 C CA . PRO A 1 148 ? 26.919 7.012 -30.895 1.00 93.69 148 PRO A CA 1
ATOM 1133 C C . PRO A 1 148 ? 26.605 5.634 -30.293 1.00 93.69 148 PRO A C 1
ATOM 1135 O O . PRO A 1 148 ? 25.590 5.448 -29.619 1.00 93.69 148 PRO A O 1
ATOM 1138 N N . ALA A 1 149 ? 27.481 4.654 -30.525 1.00 91.62 149 ALA A N 1
ATOM 1139 C CA . ALA A 1 149 ? 27.247 3.262 -30.130 1.00 91.62 149 ALA A CA 1
ATOM 1140 C C . ALA A 1 149 ? 27.144 3.069 -28.605 1.00 91.62 149 ALA A C 1
ATOM 1142 O O . ALA A 1 149 ? 26.281 2.332 -28.134 1.00 91.62 149 ALA A O 1
ATOM 1143 N N . ASP A 1 150 ? 27.979 3.771 -27.842 1.00 91.94 150 ASP A N 1
ATOM 1144 C CA . ASP A 1 150 ? 27.978 3.771 -26.377 1.00 91.94 150 ASP A CA 1
ATOM 1145 C C . ASP A 1 150 ? 26.684 4.372 -25.806 1.00 91.94 150 ASP A C 1
ATOM 1147 O O . ASP A 1 150 ? 26.076 3.824 -24.884 1.00 91.94 150 ASP A O 1
ATOM 1151 N N . GLN A 1 151 ? 26.207 5.465 -26.402 1.00 92.88 151 GLN A N 1
ATOM 1152 C CA . GLN A 1 151 ? 24.939 6.086 -26.036 1.00 92.88 151 GLN A CA 1
ATOM 1153 C C . GLN A 1 151 ? 23.744 5.181 -26.374 1.00 92.88 151 GLN A C 1
ATOM 1155 O O . GLN A 1 151 ? 22.803 5.075 -25.580 1.00 92.88 151 GLN A O 1
ATOM 1160 N N . LYS A 1 152 ? 23.793 4.496 -27.523 1.00 93.31 152 LYS A N 1
ATOM 1161 C CA . LYS A 1 152 ? 22.780 3.523 -27.950 1.00 93.31 152 LYS A CA 1
ATOM 1162 C C . LYS A 1 152 ? 22.678 2.360 -26.962 1.00 93.31 152 LYS A C 1
ATOM 1164 O O . LYS A 1 152 ? 21.579 2.027 -26.521 1.00 93.31 152 LYS A O 1
ATOM 1169 N N . GLU A 1 153 ? 23.811 1.789 -26.564 1.00 91.25 153 GLU A N 1
ATOM 1170 C CA . GLU A 1 153 ? 23.867 0.692 -25.594 1.00 91.25 153 GLU A CA 1
ATOM 1171 C C . GLU A 1 153 ? 23.303 1.107 -24.225 1.00 91.25 153 GLU A C 1
ATOM 1173 O O . GLU A 1 153 ? 22.459 0.407 -23.662 1.00 91.25 153 GLU A O 1
ATOM 1178 N N . GLN A 1 154 ? 23.668 2.294 -23.726 1.00 90.62 154 GLN A N 1
ATOM 1179 C CA . GLN A 1 154 ? 23.129 2.818 -22.465 1.00 90.62 154 GLN A CA 1
ATOM 1180 C C . GLN A 1 154 ? 21.612 3.046 -22.504 1.00 90.62 154 GLN A C 1
ATOM 1182 O O . GLN A 1 154 ? 20.918 2.831 -21.507 1.00 90.62 154 GLN A O 1
ATOM 1187 N N . LEU A 1 155 ? 21.073 3.516 -23.632 1.00 89.50 155 LEU A N 1
ATOM 1188 C CA . LEU A 1 155 ? 19.632 3.720 -23.781 1.00 89.50 155 LEU A CA 1
ATOM 1189 C C . LEU A 1 155 ? 18.875 2.393 -23.837 1.00 89.50 155 LEU A C 1
ATOM 1191 O O . LEU A 1 155 ? 17.848 2.257 -23.172 1.00 89.50 155 LEU A O 1
ATOM 1195 N N . LEU A 1 156 ? 19.407 1.402 -24.553 1.00 89.62 156 LEU A N 1
ATOM 1196 C CA . LEU A 1 156 ? 18.836 0.057 -24.598 1.00 89.62 156 LEU A CA 1
ATOM 1197 C C . LEU A 1 156 ? 18.846 -0.623 -23.225 1.00 89.62 156 LEU A C 1
ATOM 1199 O O . LEU A 1 156 ? 17.852 -1.246 -22.856 1.00 89.62 156 LEU A O 1
ATOM 1203 N N . ALA A 1 157 ? 19.919 -0.460 -22.446 1.00 87.19 157 ALA A N 1
ATOM 1204 C CA . ALA A 1 157 ? 19.994 -0.988 -21.086 1.00 87.19 157 ALA A CA 1
ATOM 1205 C C . ALA A 1 157 ? 18.878 -0.405 -20.200 1.00 87.19 157 ALA A C 1
ATOM 1207 O O . ALA A 1 157 ? 18.090 -1.151 -19.612 1.00 87.19 157 ALA A O 1
ATOM 1208 N N . ARG A 1 158 ? 18.723 0.926 -20.198 1.00 85.00 158 ARG A N 1
ATOM 1209 C CA . ARG A 1 158 ? 17.677 1.615 -19.420 1.00 85.00 158 ARG A CA 1
ATOM 1210 C C . ARG A 1 158 ? 16.258 1.240 -19.838 1.00 85.00 158 ARG A C 1
ATOM 1212 O O . ARG A 1 158 ? 15.370 1.207 -18.994 1.00 85.00 158 ARG A O 1
ATOM 1219 N N . LEU A 1 159 ? 16.042 0.923 -21.113 1.00 81.94 159 LEU A N 1
ATOM 1220 C CA . LEU A 1 159 ? 14.733 0.518 -21.629 1.00 81.94 159 LEU A CA 1
ATOM 1221 C C . LEU A 1 159 ? 14.222 -0.786 -20.983 1.00 81.94 159 LEU A C 1
ATOM 1223 O O . LEU A 1 159 ? 13.017 -1.005 -20.894 1.00 81.94 159 LEU A O 1
ATOM 1227 N N . THR A 1 160 ? 15.127 -1.652 -20.517 1.00 71.31 160 THR A N 1
ATOM 1228 C CA . THR A 1 160 ? 14.779 -2.962 -19.937 1.00 71.31 160 THR A CA 1
ATOM 1229 C C . THR A 1 160 ? 14.578 -2.951 -18.420 1.00 71.31 160 THR A C 1
ATOM 1231 O O . THR A 1 160 ? 13.989 -3.883 -17.866 1.00 71.31 160 THR A O 1
ATOM 1234 N N . GLU A 1 161 ? 15.004 -1.889 -17.736 1.00 76.06 161 GLU A N 1
ATOM 1235 C CA . GLU A 1 161 ? 14.965 -1.789 -16.278 1.00 76.06 161 GLU A CA 1
ATOM 1236 C C . GLU A 1 161 ? 13.733 -1.016 -15.804 1.00 76.06 161 GLU A C 1
ATOM 1238 O O . GLU A 1 161 ? 13.786 0.184 -15.542 1.00 76.06 161 GLU A O 1
ATOM 1243 N N . HIS A 1 162 ? 12.601 -1.709 -15.651 1.00 78.12 162 HIS A N 1
ATOM 1244 C CA . HIS A 1 162 ? 11.418 -1.101 -15.0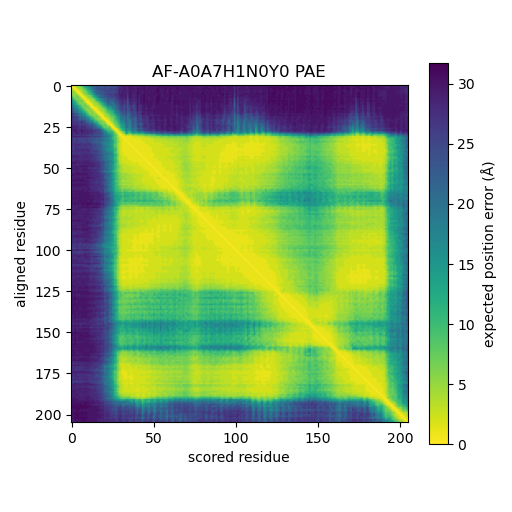43 1.00 78.12 162 HIS A CA 1
ATOM 1245 C C . HIS A 1 162 ? 11.202 -1.619 -13.607 1.00 78.12 162 HIS A C 1
ATOM 1247 O O . HIS A 1 162 ? 10.740 -2.754 -13.419 1.00 78.12 162 HIS A O 1
ATOM 1253 N N . PRO A 1 163 ? 11.482 -0.813 -12.565 1.00 78.88 163 PRO A N 1
ATOM 1254 C CA . PRO A 1 163 ? 11.433 -1.263 -11.171 1.00 78.88 163 PRO A CA 1
ATOM 1255 C C . PRO A 1 163 ? 10.039 -1.742 -10.744 1.00 78.88 163 PRO A C 1
ATOM 1257 O O . PRO A 1 163 ? 9.931 -2.695 -9.975 1.00 78.88 163 PRO A O 1
ATOM 1260 N N . ALA A 1 164 ? 8.967 -1.162 -11.298 1.00 76.81 164 ALA A N 1
ATOM 1261 C CA . ALA A 1 164 ? 7.601 -1.613 -11.020 1.00 76.81 164 ALA A CA 1
ATOM 1262 C C . ALA A 1 164 ? 7.327 -3.044 -11.523 1.00 76.81 164 ALA A C 1
ATOM 1264 O O . ALA A 1 164 ? 6.642 -3.806 -10.847 1.00 76.81 164 ALA A O 1
ATOM 1265 N N . ILE A 1 165 ? 7.914 -3.447 -12.659 1.00 82.00 165 ILE A N 1
ATOM 1266 C CA . ILE A 1 165 ? 7.786 -4.816 -13.190 1.00 82.00 165 ILE A CA 1
ATOM 1267 C C . ILE A 1 165 ? 8.548 -5.786 -12.287 1.00 82.00 165 ILE A C 1
ATOM 1269 O O . ILE A 1 165 ? 8.039 -6.848 -11.929 1.00 82.00 165 ILE A O 1
ATOM 1273 N N . ALA A 1 166 ? 9.765 -5.413 -11.884 1.00 84.81 166 ALA A N 1
ATOM 1274 C CA . ALA A 1 166 ? 10.566 -6.217 -10.969 1.00 84.81 166 ALA A CA 1
ATOM 1275 C C . ALA A 1 166 ? 9.872 -6.397 -9.606 1.00 84.81 166 ALA A C 1
ATOM 1277 O O . ALA A 1 166 ? 9.922 -7.486 -9.038 1.00 84.81 166 ALA A O 1
ATOM 1278 N N . ALA A 1 167 ? 9.205 -5.358 -9.096 1.00 83.69 167 ALA A N 1
ATOM 1279 C CA . ALA A 1 167 ? 8.414 -5.430 -7.871 1.00 83.69 167 ALA A CA 1
ATOM 1280 C C . ALA A 1 167 ? 7.159 -6.303 -8.038 1.00 83.69 167 ALA A C 1
ATOM 1282 O O . ALA A 1 167 ? 6.908 -7.156 -7.189 1.00 83.69 167 ALA A O 1
ATOM 1283 N N . ALA A 1 168 ? 6.421 -6.154 -9.144 1.00 87.00 168 ALA A N 1
ATOM 1284 C CA . ALA A 1 168 ? 5.226 -6.949 -9.436 1.00 87.00 168 ALA A CA 1
ATOM 1285 C C . ALA A 1 168 ? 5.528 -8.457 -9.478 1.00 87.00 168 ALA A C 1
ATOM 1287 O O . ALA A 1 168 ? 4.819 -9.250 -8.864 1.00 87.00 168 ALA A O 1
ATOM 1288 N N . ARG A 1 169 ? 6.651 -8.847 -10.100 1.00 87.38 169 ARG A N 1
ATOM 1289 C CA . ARG A 1 169 ? 7.114 -10.246 -10.177 1.00 87.38 169 ARG A CA 1
ATOM 1290 C C . ARG A 1 169 ? 7.446 -10.882 -8.825 1.00 87.38 169 ARG A C 1
ATOM 1292 O O . ARG A 1 169 ? 7.497 -12.103 -8.735 1.00 87.38 169 ARG A O 1
ATOM 1299 N N . LYS A 1 170 ? 7.717 -10.083 -7.789 1.00 91.25 170 LYS A N 1
ATOM 1300 C CA . LYS A 1 170 ? 8.013 -10.580 -6.434 1.00 91.25 170 LYS A CA 1
ATOM 1301 C C . LYS A 1 170 ? 6.749 -10.853 -5.615 1.00 91.25 170 LYS A C 1
ATOM 1303 O O . LYS A 1 170 ? 6.854 -11.418 -4.529 1.00 91.25 170 LYS A O 1
ATOM 1308 N N . VAL A 1 171 ? 5.573 -10.439 -6.092 1.00 93.12 171 VAL A N 1
ATOM 1309 C CA . VAL A 1 171 ? 4.309 -10.673 -5.389 1.00 93.12 171 VAL A CA 1
ATOM 1310 C C . VAL A 1 171 ? 3.834 -12.113 -5.625 1.00 93.12 171 VAL A C 1
ATOM 1312 O O . VAL A 1 171 ? 3.788 -12.540 -6.779 1.00 93.12 171 VAL A O 1
ATOM 1315 N N . PRO A 1 172 ? 3.419 -12.853 -4.578 1.00 94.19 172 PRO A N 1
ATOM 1316 C CA . PRO A 1 172 ? 2.852 -14.190 -4.737 1.00 94.19 172 PRO A CA 1
ATOM 1317 C C . PRO A 1 172 ? 1.628 -14.222 -5.666 1.00 94.19 172 PRO A C 1
ATOM 1319 O O . PRO A 1 172 ? 0.697 -13.426 -5.516 1.00 94.19 172 PRO A O 1
ATOM 1322 N N . ASP A 1 173 ? 1.575 -15.200 -6.576 1.00 93.62 173 ASP A N 1
ATOM 1323 C CA . ASP A 1 173 ? 0.448 -15.365 -7.511 1.00 93.62 173 ASP A CA 1
ATOM 1324 C C . ASP A 1 173 ? -0.891 -15.603 -6.801 1.00 93.62 173 ASP A C 1
ATOM 1326 O O . ASP A 1 173 ? -1.934 -15.144 -7.270 1.00 93.62 173 ASP A O 1
ATOM 1330 N N . SER A 1 174 ? -0.870 -16.276 -5.645 1.00 94.50 174 SER A N 1
ATOM 1331 C CA . SER A 1 174 ? -2.057 -16.472 -4.806 1.00 94.50 174 SER A CA 1
ATOM 1332 C C . SER A 1 174 ? -2.678 -15.146 -4.372 1.00 94.50 174 SER A C 1
ATOM 1334 O O . SER A 1 174 ? -3.898 -14.998 -4.410 1.00 94.50 174 SER A O 1
ATOM 1336 N N . ASP A 1 175 ? -1.842 -14.174 -4.009 1.00 95.25 175 ASP A N 1
ATOM 1337 C CA . ASP A 1 175 ? -2.295 -12.874 -3.525 1.00 95.25 175 ASP A CA 1
ATOM 1338 C C . ASP A 1 175 ? -2.827 -12.035 -4.683 1.00 95.25 175 ASP A C 1
ATOM 1340 O O . ASP A 1 175 ? -3.900 -11.451 -4.561 1.00 95.25 175 ASP A O 1
ATOM 1344 N N . LYS A 1 176 ? -2.135 -12.037 -5.833 1.00 94.62 176 LYS A N 1
ATOM 1345 C CA . LYS A 1 176 ? -2.610 -11.375 -7.060 1.00 94.62 176 LYS A CA 1
ATOM 1346 C C . LYS A 1 176 ? -3.975 -11.915 -7.486 1.00 94.62 176 LYS A C 1
ATOM 1348 O O . LYS A 1 176 ? -4.905 -11.141 -7.698 1.00 94.62 176 LYS A O 1
ATOM 1353 N N . LYS A 1 177 ? -4.123 -13.244 -7.547 1.00 94.50 177 LYS A N 1
ATOM 1354 C CA . LYS A 1 177 ? -5.384 -13.899 -7.926 1.00 94.50 177 LYS A CA 1
ATOM 1355 C C . LYS A 1 177 ? -6.511 -13.587 -6.948 1.00 94.50 177 LYS A C 1
ATOM 1357 O O . LYS A 1 177 ? -7.648 -13.416 -7.378 1.00 94.50 177 LYS A O 1
ATOM 1362 N N . LEU A 1 178 ? -6.220 -13.554 -5.648 1.00 95.69 178 LEU A N 1
ATOM 1363 C CA . LEU A 1 178 ? -7.217 -13.200 -4.647 1.00 95.69 178 LEU A CA 1
ATOM 1364 C C . LEU A 1 178 ? -7.633 -11.736 -4.795 1.00 95.69 178 LEU A C 1
ATOM 1366 O O . LEU A 1 178 ? -8.819 -11.452 -4.901 1.00 95.69 178 LEU A O 1
ATOM 1370 N N . VAL A 1 179 ? -6.671 -10.818 -4.849 1.00 94.69 179 VAL A N 1
ATOM 1371 C CA . VAL A 1 179 ? -6.924 -9.377 -4.955 1.00 94.69 179 VAL A CA 1
ATOM 1372 C C . VAL A 1 179 ? -7.678 -9.016 -6.235 1.00 94.69 179 VAL A C 1
ATOM 1374 O O . VAL A 1 179 ? -8.580 -8.182 -6.187 1.00 94.69 179 VAL A O 1
ATOM 1377 N N . ALA A 1 180 ? -7.409 -9.696 -7.351 1.00 93.50 180 ALA A N 1
ATOM 1378 C CA . ALA A 1 180 ? -8.160 -9.517 -8.593 1.00 93.50 180 ALA A CA 1
ATOM 1379 C C . ALA A 1 180 ? -9.675 -9.767 -8.432 1.00 93.50 180 ALA A C 1
ATOM 1381 O O . ALA A 1 180 ? -10.475 -9.160 -9.138 1.00 93.50 180 ALA A O 1
ATOM 1382 N N . GLN A 1 181 ? -10.101 -10.597 -7.471 1.00 95.56 181 GLN A N 1
ATOM 1383 C CA . GLN A 1 181 ? -11.528 -10.829 -7.187 1.00 95.56 181 GLN A CA 1
ATOM 1384 C C . GLN A 1 181 ? -12.202 -9.626 -6.510 1.00 95.56 181 GLN A C 1
ATOM 1386 O O . GLN A 1 181 ? -13.418 -9.484 -6.586 1.00 95.56 181 GLN A O 1
ATOM 1391 N N . PHE A 1 182 ? -11.420 -8.748 -5.877 1.00 95.56 182 PHE A N 1
ATOM 1392 C CA . PHE A 1 182 ? -11.881 -7.539 -5.187 1.00 95.56 182 PHE A CA 1
ATOM 1393 C C . PHE A 1 182 ? -11.652 -6.265 -6.015 1.00 95.56 182 PHE A C 1
ATOM 1395 O O . PHE A 1 182 ? -11.798 -5.156 -5.499 1.00 95.56 182 PHE A O 1
ATOM 1402 N N . ARG A 1 183 ? -11.298 -6.406 -7.301 1.00 90.56 183 ARG A N 1
ATOM 1403 C CA . ARG A 1 183 ? -10.846 -5.310 -8.167 1.00 90.56 183 ARG A CA 1
ATOM 1404 C C . ARG A 1 183 ? -11.770 -4.095 -8.136 1.00 90.56 183 ARG A C 1
ATOM 1406 O O . ARG A 1 183 ? -11.314 -3.002 -7.834 1.00 90.56 183 ARG A O 1
ATOM 1413 N N . THR A 1 184 ? -13.065 -4.298 -8.366 1.00 91.69 184 THR A N 1
ATOM 1414 C CA . THR A 1 184 ? -14.048 -3.206 -8.420 1.00 91.69 184 THR A CA 1
ATOM 1415 C C . THR A 1 184 ? -14.121 -2.411 -7.118 1.00 91.69 184 THR A C 1
ATOM 1417 O O . THR A 1 184 ? -14.251 -1.190 -7.147 1.00 91.69 184 THR A O 1
ATOM 1420 N N . GLU A 1 185 ? -14.035 -3.080 -5.969 1.00 92.00 185 GLU A N 1
ATOM 1421 C CA . GLU A 1 185 ? -14.058 -2.401 -4.672 1.00 92.00 185 GLU A CA 1
ATOM 1422 C C . GLU A 1 185 ? -12.762 -1.619 -4.429 1.00 92.00 185 GLU A C 1
ATOM 1424 O O . GLU A 1 185 ? -12.794 -0.508 -3.904 1.00 92.00 185 GLU A O 1
ATOM 1429 N N . MET A 1 186 ? -11.625 -2.172 -4.854 1.00 91.44 186 MET A N 1
ATOM 1430 C CA . MET A 1 186 ? -10.326 -1.511 -4.755 1.00 91.44 186 MET A CA 1
ATOM 1431 C C . MET A 1 186 ? -10.198 -0.314 -5.698 1.00 91.44 186 MET A C 1
ATOM 1433 O O . MET A 1 186 ? -9.677 0.714 -5.278 1.00 91.44 186 MET A O 1
ATOM 1437 N N . ASP A 1 187 ? -10.727 -0.396 -6.922 1.00 90.81 187 ASP A N 1
ATOM 1438 C CA . ASP A 1 187 ? -10.762 0.735 -7.856 1.00 90.81 187 ASP A CA 1
ATOM 1439 C C . ASP A 1 187 ? -11.503 1.925 -7.229 1.00 90.81 187 ASP A C 1
ATOM 1441 O O . ASP A 1 187 ? -11.013 3.049 -7.253 1.00 90.81 187 ASP A O 1
ATOM 1445 N N . GLN A 1 188 ? -12.646 1.675 -6.583 1.00 88.94 188 GLN A N 1
ATOM 1446 C CA . GLN A 1 188 ? -13.430 2.714 -5.900 1.00 88.94 188 GLN A CA 1
ATOM 1447 C C . GLN A 1 188 ? -12.715 3.332 -4.691 1.00 88.94 188 GLN A C 1
ATOM 1449 O O . GLN A 1 188 ? -13.047 4.448 -4.289 1.00 88.94 188 GLN A O 1
ATOM 1454 N N . LEU A 1 189 ? -11.798 2.592 -4.066 1.00 86.38 189 LEU A N 1
ATOM 1455 C CA . LEU A 1 189 ? -11.083 3.033 -2.870 1.00 86.38 189 LEU A CA 1
ATOM 1456 C C . LEU A 1 189 ? -9.745 3.704 -3.181 1.00 86.38 189 LEU A C 1
ATOM 1458 O O . LEU A 1 189 ? -9.357 4.613 -2.450 1.00 86.38 189 LEU A O 1
ATOM 1462 N N . PHE A 1 190 ? -9.036 3.255 -4.218 1.00 83.56 190 PHE A N 1
ATOM 1463 C CA . PHE A 1 190 ? -7.656 3.665 -4.489 1.00 83.56 190 PHE A CA 1
ATOM 1464 C C . PHE A 1 190 ? -7.488 4.519 -5.738 1.00 83.56 190 PHE A C 1
ATOM 1466 O O . PHE A 1 190 ? -6.486 5.227 -5.837 1.00 83.56 190 PHE A O 1
ATOM 1473 N N . LEU A 1 191 ? -8.414 4.460 -6.696 1.00 79.31 191 LEU A N 1
ATOM 1474 C CA . LEU A 1 191 ? -8.337 5.302 -7.883 1.00 79.31 191 LEU A CA 1
ATOM 1475 C C . LEU A 1 191 ? -9.130 6.594 -7.667 1.00 79.31 191 LEU A C 1
ATOM 1477 O O . LEU A 1 191 ? -10.175 6.583 -7.009 1.00 79.31 191 LEU A O 1
ATOM 1481 N N . PRO A 1 192 ? -8.657 7.724 -8.222 1.00 62.22 192 PRO A N 1
ATOM 1482 C CA . PRO A 1 192 ? -9.470 8.927 -8.267 1.00 62.22 192 PRO A CA 1
ATOM 1483 C C . PRO A 1 192 ? -10.779 8.644 -9.029 1.00 62.22 192 PRO A C 1
ATOM 1485 O O . PRO A 1 192 ? -10.790 7.819 -9.950 1.00 62.22 192 PRO A O 1
ATOM 1488 N N . PRO A 1 193 ? -11.887 9.326 -8.686 1.00 58.44 193 PRO A N 1
ATOM 1489 C CA . PRO A 1 193 ? -13.139 9.192 -9.419 1.00 58.44 193 PRO A CA 1
ATOM 1490 C C . PRO A 1 193 ? -12.937 9.462 -10.920 1.00 58.44 193 PRO A C 1
ATOM 1492 O O . PRO A 1 193 ? -12.129 10.330 -11.275 1.00 58.44 193 PRO A O 1
ATOM 1495 N N . PRO A 1 194 ? -13.691 8.792 -11.814 1.00 48.72 194 PRO A N 1
ATOM 1496 C CA . PRO A 1 194 ? -13.613 9.049 -13.249 1.00 48.72 194 PRO A CA 1
ATOM 1497 C C . PRO A 1 194 ? -13.775 10.547 -13.545 1.00 48.72 194 PRO A C 1
ATOM 1499 O O . PRO A 1 194 ? -14.759 11.160 -13.134 1.00 48.72 194 PRO A O 1
ATOM 1502 N N . GLY A 1 195 ? -12.804 11.140 -14.245 1.00 49.41 195 GLY A N 1
ATOM 1503 C CA . GLY A 1 195 ? -12.801 12.568 -14.591 1.00 49.41 195 GLY A CA 1
ATOM 1504 C C . GLY A 1 195 ? -12.016 13.484 -13.642 1.00 49.41 195 GLY A C 1
ATOM 1505 O O . GLY A 1 195 ? -11.935 14.680 -13.912 1.00 49.41 195 GLY A O 1
ATOM 1506 N N . GLN A 1 196 ? -11.399 12.961 -12.577 1.00 39.31 196 GLN A N 1
ATOM 1507 C CA . GLN A 1 196 ? -10.409 13.697 -11.783 1.00 39.31 196 GLN A CA 1
ATOM 1508 C C . GLN A 1 196 ? -8.994 13.262 -12.175 1.00 39.31 196 GLN A C 1
ATOM 1510 O O . GLN A 1 196 ? -8.663 12.078 -12.135 1.00 39.31 196 GLN A O 1
ATOM 1515 N N . ALA A 1 197 ? -8.154 14.221 -12.573 1.00 40.34 197 ALA A N 1
ATOM 1516 C CA . ALA A 1 197 ? -6.734 13.963 -12.782 1.00 40.34 197 ALA A CA 1
ATOM 1517 C C . ALA A 1 197 ? -6.089 13.529 -11.451 1.00 40.34 197 ALA A C 1
ATOM 1519 O O . ALA A 1 197 ? -6.484 14.047 -10.401 1.00 40.34 197 ALA A O 1
ATOM 1520 N N . PRO A 1 198 ? -5.101 12.612 -11.463 1.00 45.44 198 PRO A N 1
ATOM 1521 C CA . PRO A 1 198 ? -4.329 12.323 -10.262 1.00 45.44 198 PRO A CA 1
ATOM 1522 C C . PRO A 1 198 ? -3.754 13.636 -9.723 1.00 45.44 198 PRO A C 1
ATOM 1524 O O . PRO A 1 198 ? -3.234 14.449 -10.493 1.00 45.44 198 PRO A O 1
ATOM 1527 N N . ALA A 1 199 ? -3.887 13.864 -8.414 1.00 41.44 199 ALA A N 1
ATOM 1528 C CA . ALA A 1 199 ? -3.287 15.026 -7.774 1.00 41.44 199 ALA A CA 1
ATOM 1529 C C . ALA A 1 199 ? -1.796 15.057 -8.133 1.00 41.44 199 ALA A C 1
ATOM 1531 O O . ALA A 1 199 ? -1.110 14.037 -8.017 1.00 41.44 199 ALA A O 1
ATOM 1532 N N . ALA A 1 200 ? -1.314 16.204 -8.621 1.00 33.56 200 ALA A N 1
ATOM 1533 C CA . ALA A 1 200 ? 0.094 16.359 -8.952 1.00 33.56 200 ALA A CA 1
ATOM 1534 C C . ALA A 1 200 ? 0.930 15.971 -7.719 1.00 33.56 200 ALA A C 1
ATOM 1536 O O . ALA A 1 200 ? 0.586 16.399 -6.610 1.00 33.56 200 ALA A O 1
ATOM 1537 N N . PRO A 1 201 ? 1.987 15.152 -7.875 1.00 33.22 201 PRO A N 1
ATOM 1538 C CA . PRO A 1 201 ? 2.852 14.835 -6.752 1.00 33.22 201 PRO A CA 1
ATOM 1539 C C . PRO A 1 201 ? 3.373 16.148 -6.148 1.00 33.22 201 PRO A C 1
ATOM 1541 O O . PRO A 1 201 ? 3.667 17.084 -6.904 1.00 33.22 201 PRO A O 1
ATOM 1544 N N . PRO A 1 202 ? 3.459 16.256 -4.809 1.00 31.05 202 PRO A N 1
ATOM 1545 C CA . PRO A 1 202 ? 4.012 17.444 -4.181 1.00 31.05 202 PRO A CA 1
ATOM 1546 C C . PRO A 1 202 ? 5.416 17.697 -4.747 1.00 31.05 202 PRO A C 1
ATOM 1548 O O . PRO A 1 202 ? 6.136 16.730 -5.027 1.00 31.05 202 PRO A O 1
ATOM 1551 N N . PRO A 1 203 ? 5.801 18.968 -4.958 1.00 28.39 203 PRO A N 1
ATOM 1552 C CA . PRO A 1 203 ? 7.121 19.292 -5.475 1.00 28.39 203 PRO A CA 1
ATOM 1553 C C . PRO A 1 203 ? 8.168 18.625 -4.585 1.00 28.39 203 PRO A C 1
ATOM 1555 O O . PRO A 1 203 ? 8.160 18.813 -3.368 1.00 28.39 203 PRO A O 1
ATOM 1558 N N . GLN A 1 204 ? 9.027 17.807 -5.193 1.00 36.62 204 GLN A N 1
ATOM 1559 C CA . GLN A 1 204 ? 10.176 17.250 -4.491 1.00 36.62 204 GLN A CA 1
ATOM 1560 C C . GLN A 1 204 ? 11.078 18.429 -4.114 1.00 36.62 204 GLN A C 1
ATOM 1562 O O . GLN A 1 204 ? 11.534 19.154 -5.000 1.00 36.62 204 GLN A O 1
ATOM 1567 N N . GLN A 1 205 ? 11.224 18.670 -2.809 1.00 39.34 205 GLN A N 1
ATOM 1568 C CA . GLN A 1 205 ? 12.180 19.628 -2.251 1.00 39.34 205 GLN A CA 1
ATOM 1569 C C . GLN A 1 205 ? 13.542 18.966 -2.082 1.00 39.34 205 GLN A C 1
ATOM 1571 O O . GLN A 1 205 ? 13.560 17.778 -1.683 1.00 39.34 205 GLN A O 1
#